Protein 4FXI (pdb70)

Sequence (279 aa):
AYFLDFDERALKEWRKLGSTVREQLKKKLVEVLESPRIEANKLRGMPDYKIKLRSSGYRLVYQVIDEKVVVFVISVGKAERSEVYSEAVKRILAYFLDFDERALKEWRKLGSTVREQLKKKLVEVLESPRIEANKLRGMPDYKIKLRSSGYRLVYQVIDEKVVVFVISVGKAERSEVYSEAVKRILAYFLDFDERALKEWRKLGSTVREQLKKKLVEVLESPRIEANKLRGMPDYKIKLRSSGYRLVYQVIDEKVVVFVISVGKAERSEVYSEAVKRIL

GO terms:
  GO:0000976 transcription cis-regulatory region binding (F, IPI)
  GO:0032993 protein-DNA complex (C, IPI)
  GO:0001217 DNA-binding transcription repressor activity (F, IPI)
  GO:0000976 transcription cis-regulatory region binding (F, IMP)
  GO:0032993 protein-DNA complex (C, IMP)
  GO:0001217 DNA-binding transcription repressor activity (F, IMP)
  GO:0005515 protein binding (F, IPI)
  GO:0034198 cellular response to amino acid starvation (P, IEP)
  GO:0043022 ribosome binding (F, IDA)
  GO:0004521 RNA endonuclease activity (F, IDA)
  GO:0017148 negative regulation of translation (P, IDA)
  GO:0006402 mRNA catabolic process (P, IDA)
  GO:0046677 response to antibiotic (P, IMP)
  GO:0097351 toxin sequestering activity (F, EXP)
  GO:0044010 single-species biofilm formation (P, IDA)

Secondary structure (DSSP, 8-state):
--EEEE-HHHHHHHHHS-HHHHHHHHHHHHHHHHS---GGGPPSSS---EEE-TTS-EEEEEEEEGGGTEEEEEEEEE-GGGHHHHHHHHHH-/--EEEE-HHHHHHHHHS-HHHHHHHHHHHHHHHHS---GGGPPSSS---EEEETTTTEEEEEEEEGGGTEEEEEEEEEPPPPHHHHHHHHHH-/-PEEEE-HHHHHHHHHS-HHHHHHHHHHHHHHTTS---GGGPPSSS---EEEETTTTEEEEEEEETTTTEEEEEEEEE----HHHHHHHHHH-

InterPro domains:
  IPR007712 Toxin-antitoxin system, RelE/ParE toxin family [PF05016] (6-83)
  IPR007712 Toxin-antitoxin system, RelE/ParE toxin family [TIGR02385] (5-86)
  IPR035093 Toxin-antitoxin system, RelE/ParE toxin domain superfamily [G3DSA:3.30.2310.20] (1-95)
  IPR035093 Toxin-antitoxin system, RelE/ParE toxin domain superfamily [SSF143011] (1-82)

Structure (mmCIF, N/CA/C/O backbone):
data_4FXI
#
_entry.id   4FXI
#
_cell.length_a   42.570
_cell.length_b   61.140
_cell.length_c   70.350
_cell.angle_alpha   90.000
_cell.angle_beta   102.930
_cell.angle_gamma   90.000
#
_symmetry.space_group_name_H-M   'P 1 21 1'
#
loop_
_entity.id
_entity.type
_entity.pdbx_description
1 polymer 'mRNA interferase RelE'
2 non-polymer 'SULFATE ION'
3 water water
#
loop_
_atom_site.group_PDB
_atom_site.id
_atom_site.type_symbol
_atom_site.label_atom_id
_atom_site.label_alt_id
_atom_site.label_comp_id
_atom_site.label_asym_id
_atom_site.label_entity_id
_atom_site.label_seq_id
_atom_site.pdbx_PDB_ins_code
_atom_site.Cartn_x
_atom_site.Cartn_y
_atom_site.Cartn_z
_atom_site.occupancy
_atom_site.B_iso_or_equiv
_atom_site.auth_seq_id
_atom_site.auth_comp_id
_atom_site.auth_asym_id
_atom_site.auth_atom_id
_atom_site.pdbx_PDB_model_num
ATOM 1 N N . ALA A 1 2 ? 10.324 27.653 16.728 1.00 55.71 2 ALA A N 1
ATOM 2 C CA . ALA A 1 2 ? 10.717 26.267 16.967 1.00 53.35 2 ALA A CA 1
ATOM 3 C C . ALA A 1 2 ? 9.714 25.289 16.358 1.00 48.12 2 ALA A C 1
ATOM 4 O O . ALA A 1 2 ? 8.564 25.648 16.085 1.00 50.44 2 ALA A O 1
ATOM 6 N N . TYR A 1 3 ? 10.163 24.053 16.156 1.00 37.12 3 TYR A N 1
ATOM 7 C CA . TYR A 1 3 ? 9.337 23.001 15.569 1.00 36.33 3 TYR A CA 1
ATOM 8 C C . TYR A 1 3 ? 8.866 22.021 16.641 1.00 36.67 3 TYR A C 1
ATOM 9 O O . TYR A 1 3 ? 9.509 21.873 17.680 1.00 31.19 3 TYR A O 1
ATOM 18 N N . PHE A 1 4 ? 7.738 21.366 16.381 1.00 35.01 4 PHE A N 1
ATOM 19 C CA . PHE A 1 4 ? 7.271 20.264 17.219 1.00 27.34 4 PHE A CA 1
ATOM 20 C C . PHE A 1 4 ? 8.002 18.988 16.829 1.00 32.66 4 PHE A C 1
ATOM 21 O O . PHE A 1 4 ? 8.700 18.953 15.812 1.00 31.00 4 PHE A O 1
ATOM 29 N N . LEU A 1 5 ? 7.822 17.932 17.620 1.00 29.70 5 LEU A N 1
ATOM 30 C CA . LEU A 1 5 ? 8.534 16.674 17.385 1.00 27.27 5 LEU A CA 1
ATOM 31 C C . LEU A 1 5 ? 7.570 15.506 17.206 1.00 37.14 5 LEU A C 1
ATOM 32 O O . LEU A 1 5 ? 6.545 15.434 17.883 1.00 34.98 5 LEU A O 1
ATOM 37 N N . ASP A 1 6 ? 7.904 14.594 16.295 1.00 27.67 6 ASP A N 1
ATOM 38 C CA . ASP A 1 6 ? 7.125 13.377 16.115 1.00 33.31 6 ASP A CA 1
ATOM 39 C C . ASP A 1 6 ? 8.103 12.276 15.719 1.00 40.43 6 ASP A C 1
ATOM 40 O O . ASP A 1 6 ? 9.153 12.563 15.143 1.00 31.63 6 ASP A O 1
ATOM 45 N N . PHE A 1 7 ? 7.768 11.030 16.041 1.00 32.58 7 PHE A N 1
ATOM 46 C CA . PHE A 1 7 ? 8.595 9.875 15.692 1.00 31.07 7 PHE A CA 1
ATOM 47 C C . PHE A 1 7 ? 7.793 8.919 14.834 1.00 35.55 7 PHE A C 1
ATOM 48 O O . PHE A 1 7 ? 6.599 8.702 15.087 1.00 37.37 7 PHE A O 1
ATOM 56 N N . ASP A 1 8 ? 8.452 8.318 13.847 1.00 35.51 8 ASP A N 1
ATOM 57 C CA . ASP A 1 8 ? 7.928 7.109 13.230 1.00 35.09 8 ASP A CA 1
ATOM 58 C C . ASP A 1 8 ? 7.859 6.059 14.322 1.00 35.82 8 ASP A C 1
ATOM 59 O O . ASP A 1 8 ? 8.764 5.982 15.157 1.00 37.93 8 ASP A O 1
ATOM 64 N N . GLU A 1 9 ? 6.791 5.260 14.324 1.00 38.59 9 GLU A N 1
ATOM 65 C CA . GLU A 1 9 ? 6.607 4.200 15.322 1.00 46.67 9 GLU A CA 1
ATOM 66 C C . GLU A 1 9 ? 7.859 3.349 15.482 1.00 46.68 9 GLU A C 1
ATOM 67 O O . GLU A 1 9 ? 8.289 3.070 16.595 1.00 40.60 9 GLU A O 1
ATOM 73 N N . ARG A 1 10 ? 8.455 2.957 14.359 1.00 42.42 10 ARG A N 1
ATOM 74 C CA . ARG A 1 10 ? 9.649 2.121 14.396 1.00 45.82 10 ARG A CA 1
ATOM 75 C C . ARG A 1 10 ? 10.851 2.888 14.926 1.00 41.44 10 ARG A C 1
ATOM 76 O O . ARG A 1 10 ? 11.696 2.328 15.626 1.00 44.11 10 ARG A O 1
ATOM 84 N N . ALA A 1 11 ? 10.920 4.177 14.612 1.00 36.48 11 ALA A N 1
ATOM 85 C CA . ALA A 1 11 ? 12.019 5.002 15.107 1.00 36.51 11 ALA A CA 1
ATOM 86 C C . ALA A 1 11 ? 11.922 5.231 16.611 1.00 38.24 11 ALA A C 1
ATOM 87 O O . ALA A 1 11 ? 12.944 5.324 17.293 1.00 33.72 11 ALA A O 1
ATOM 89 N N . LEU A 1 12 ? 10.703 5.309 17.143 1.00 33.45 12 LEU A N 1
ATOM 90 C CA . LEU A 1 12 ? 10.568 5.521 18.584 1.00 33.11 12 LEU A CA 1
ATOM 91 C C . LEU A 1 12 ? 11.007 4.276 19.352 1.00 39.95 12 LEU A C 1
ATOM 92 O O . LEU A 1 12 ? 11.600 4.366 20.427 1.00 37.36 12 LEU A O 1
ATOM 97 N N . LYS A 1 13 ? 10.721 3.106 18.798 1.00 42.08 13 LYS A N 1
ATOM 98 C CA . LYS A 1 13 ? 11.192 1.869 19.414 1.00 36.54 13 LYS A CA 1
ATOM 99 C C . LYS A 1 13 ? 12.719 1.800 19.424 1.00 41.23 13 LYS A C 1
ATOM 100 O O . LYS A 1 13 ? 13.322 1.433 20.430 1.00 40.94 13 LYS A O 1
ATOM 106 N N . GLU A 1 14 ? 13.337 2.157 18.299 1.00 41.89 14 GLU A N 1
ATOM 107 C CA . GLU A 1 14 ? 14.793 2.255 18.219 1.00 42.30 14 GLU A CA 1
ATOM 108 C C . GLU A 1 14 ? 15.340 3.191 19.293 1.00 46.13 14 GLU A C 1
ATOM 109 O O . GLU A 1 14 ? 16.322 2.880 19.973 1.00 39.07 14 GLU A O 1
ATOM 115 N N . TRP A 1 15 ? 14.688 4.340 19.439 1.00 40.97 15 TRP A N 1
ATOM 116 C CA . TRP A 1 15 ? 15.070 5.327 20.439 1.00 31.93 15 TRP A CA 1
ATOM 117 C C . TRP A 1 15 ? 15.088 4.742 21.854 1.00 38.27 15 TRP A C 1
ATOM 118 O O . TRP A 1 15 ? 16.040 4.950 22.606 1.00 38.23 15 TRP A O 1
ATOM 129 N N . ARG A 1 16 ? 14.047 4.003 22.218 1.00 39.85 16 ARG A N 1
ATOM 130 C CA . ARG A 1 16 ? 13.968 3.480 23.580 1.00 40.33 16 ARG A CA 1
ATOM 131 C C . ARG A 1 16 ? 14.920 2.296 23.811 1.00 45.66 16 ARG A C 1
ATOM 132 O O . ARG A 1 16 ? 15.327 2.034 24.945 1.00 43.08 16 ARG A O 1
ATOM 140 N N . LYS A 1 17 ? 15.289 1.592 22.742 1.00 47.38 17 LYS A N 1
ATOM 141 C CA . LYS A 1 17 ? 16.238 0.479 22.855 1.00 53.91 17 LYS A CA 1
ATOM 142 C C . LYS A 1 17 ? 17.690 0.952 22.966 1.00 53.57 17 LYS A C 1
ATOM 143 O O . LYS A 1 17 ? 18.557 0.223 23.440 1.00 52.62 17 LYS A O 1
ATOM 149 N N . LEU A 1 18 ? 17.940 2.175 22.518 1.00 43.49 18 LEU A N 1
ATOM 150 C CA . LEU A 1 18 ? 19.261 2.786 22.583 1.00 43.16 18 LEU A CA 1
ATOM 151 C C . LEU A 1 18 ? 19.893 2.675 23.981 1.00 47.39 18 LEU A C 1
ATOM 152 O O . LEU A 1 18 ? 19.195 2.705 24.990 1.00 42.78 18 LEU A O 1
ATOM 157 N N . GLY A 1 19 ? 21.214 2.548 24.036 1.00 43.56 19 GLY A N 1
ATOM 158 C CA . GLY A 1 19 ? 21.918 2.639 25.305 1.00 43.84 19 GLY A CA 1
ATOM 159 C C . GLY A 1 19 ? 21.752 4.020 25.916 1.00 46.03 19 GLY A C 1
ATOM 160 O O . GLY A 1 19 ? 21.481 4.997 25.209 1.00 43.05 19 GLY A O 1
ATOM 161 N N . SER A 1 20 ? 21.912 4.104 27.232 1.00 49.08 20 SER A N 1
ATOM 162 C CA . SER A 1 20 ? 21.655 5.341 27.967 1.00 49.85 20 SER A CA 1
ATOM 163 C C . SER A 1 20 ? 22.573 6.493 27.542 1.00 46.85 20 SER A C 1
ATOM 164 O O . SER A 1 20 ? 22.106 7.604 27.266 1.00 45.51 20 SER A O 1
ATOM 167 N N . THR A 1 21 ? 23.874 6.236 27.480 1.00 43.39 21 THR A N 1
ATOM 168 C CA . THR A 1 21 ? 24.814 7.304 27.169 1.00 49.49 21 THR A CA 1
ATOM 169 C C . THR A 1 21 ? 24.634 7.822 25.744 1.00 48.61 21 THR A C 1
ATOM 170 O O . THR A 1 21 ? 24.737 9.020 25.509 1.00 47.01 21 THR A O 1
ATOM 174 N N . VAL A 1 22 ? 24.354 6.923 24.803 1.00 47.26 22 VAL A N 1
ATOM 175 C CA . VAL A 1 22 ? 24.153 7.311 23.409 1.00 34.51 22 VAL A CA 1
ATOM 176 C C . VAL A 1 22 ? 22.843 8.082 23.205 1.00 38.49 22 VAL A C 1
ATOM 177 O O . VAL A 1 22 ? 22.797 9.067 22.463 1.00 41.23 22 VAL A O 1
ATOM 181 N N . ARG A 1 23 ? 21.781 7.645 23.867 1.00 37.98 23 ARG A N 1
ATOM 182 C CA . ARG A 1 23 ? 20.509 8.357 23.767 1.00 39.15 23 ARG A CA 1
ATOM 183 C C . ARG A 1 23 ? 20.626 9.789 24.290 1.00 36.26 23 ARG A C 1
ATOM 184 O O . ARG A 1 23 ? 20.109 10.717 23.673 1.00 38.32 23 ARG A O 1
ATOM 192 N N . GLU A 1 24 ? 21.306 9.965 25.421 1.00 37.42 24 GLU A N 1
ATOM 193 C CA . GLU A 1 24 ? 21.455 11.296 26.009 1.00 37.65 24 GLU A CA 1
ATOM 194 C C . GLU A 1 24 ? 22.249 12.222 25.096 1.00 38.84 24 GLU A C 1
ATOM 195 O O . GLU A 1 24 ? 21.986 13.427 25.045 1.00 38.59 24 GLU A O 1
ATOM 201 N N . GLN A 1 25 ? 23.233 11.659 24.399 1.00 38.27 25 GLN A N 1
ATOM 202 C CA . GLN A 1 25 ? 24.053 12.421 23.458 1.00 43.19 25 GLN A CA 1
ATOM 203 C C . GLN A 1 25 ? 23.206 12.906 22.295 1.00 36.51 25 GLN A C 1
ATOM 204 O O . GLN A 1 25 ? 23.267 14.075 21.910 1.00 32.49 25 GLN A O 1
ATOM 210 N N . LEU A 1 26 ? 22.421 11.991 21.732 1.00 35.04 26 LEU A N 1
ATOM 211 C CA . LEU A 1 26 ? 21.518 12.317 20.634 1.00 33.79 26 LEU A CA 1
ATOM 212 C C . LEU A 1 26 ? 20.402 13.237 21.104 1.00 33.95 26 LEU A C 1
ATOM 213 O O . LEU A 1 26 ? 19.934 14.096 20.357 1.00 29.87 26 LEU A O 1
ATOM 218 N N . LYS A 1 27 ? 19.977 13.068 22.353 1.00 30.46 27 LYS A N 1
ATOM 219 C CA . LYS A 1 27 ? 18.868 13.866 22.852 1.00 29.39 27 LYS A CA 1
ATOM 220 C C . LYS A 1 27 ? 19.226 15.345 22.917 1.00 27.23 27 LYS A C 1
ATOM 221 O O . LYS A 1 27 ? 18.437 16.194 22.499 1.00 32.49 27 LYS A O 1
ATOM 227 N N . LYS A 1 28 ? 20.424 15.647 23.417 1.00 28.51 28 LYS A N 1
ATOM 228 C CA . LYS A 1 28 ? 20.895 17.030 23.490 1.00 30.30 28 LYS A CA 1
ATOM 229 C C . LYS A 1 28 ? 20.881 17.696 22.122 1.00 28.55 28 LYS A C 1
ATOM 230 O O . LYS A 1 28 ? 20.455 18.847 21.980 1.00 29.35 28 LYS A O 1
ATOM 236 N N . LYS A 1 29 ? 21.344 16.956 21.120 1.00 30.47 29 LYS A N 1
ATOM 237 C CA . LYS A 1 29 ? 21.403 17.446 19.745 1.00 28.90 29 LYS A CA 1
ATOM 238 C C . LYS A 1 29 ? 20.015 17.570 19.103 1.00 24.23 29 LYS A C 1
ATOM 239 O O . LYS A 1 29 ? 19.729 18.536 18.389 1.00 24.72 29 LYS A O 1
ATOM 245 N N . LEU A 1 30 ? 19.157 16.592 19.356 1.00 22.89 30 LEU A N 1
ATOM 246 C CA . LEU A 1 30 ? 17.770 16.649 18.905 1.00 21.81 30 LEU A CA 1
ATOM 247 C C . LEU A 1 30 ? 17.002 17.853 19.459 1.00 28.68 30 LEU A C 1
ATOM 248 O O . LEU A 1 30 ? 16.254 18.512 18.735 1.00 28.78 30 LEU A O 1
ATOM 253 N N . VAL A 1 31 ? 17.170 18.135 20.749 1.00 30.63 31 VAL A N 1
ATOM 254 C CA . VAL A 1 31 ? 16.534 19.304 21.353 1.00 25.63 31 VAL A CA 1
ATOM 255 C C . VAL A 1 31 ? 17.034 20.600 20.696 1.00 26.17 31 VAL A C 1
ATOM 256 O O . VAL A 1 31 ? 16.246 21.513 20.445 1.00 28.40 31 VAL A O 1
ATOM 260 N N . GLU A 1 32 ? 18.330 20.656 20.398 1.00 26.00 32 GLU A N 1
ATOM 261 C CA . GLU A 1 32 ? 18.896 21.792 19.655 1.00 28.85 32 GLU A CA 1
ATOM 262 C C . GLU A 1 32 ? 18.277 21.889 18.260 1.00 26.47 32 GLU A C 1
ATOM 263 O O . GLU A 1 32 ? 17.969 22.983 17.769 1.00 29.81 32 GLU A O 1
ATOM 269 N N . VAL A 1 33 ? 18.135 20.737 17.613 1.00 24.05 33 VAL A N 1
ATOM 270 C CA . VAL A 1 33 ? 17.506 20.666 16.295 1.00 24.70 33 VAL A CA 1
ATOM 271 C C . VAL A 1 33 ? 16.104 21.269 16.297 1.00 24.49 33 VAL A C 1
ATOM 272 O O . VAL A 1 33 ? 15.753 22.016 15.408 1.00 26.13 33 VAL A O 1
ATOM 276 N N . LEU A 1 34 ? 15.312 20.996 17.333 1.00 27.87 34 LEU A N 1
ATOM 277 C CA . LEU A 1 34 ? 13.952 21.511 17.360 1.00 22.59 34 LEU A CA 1
ATOM 278 C C . LEU A 1 34 ? 13.887 23.032 17.298 1.00 33.11 34 LEU A C 1
ATOM 279 O O . LEU A 1 34 ? 12.910 23.598 16.803 1.00 32.12 34 LEU A O 1
ATOM 284 N N . GLU A 1 35 ? 14.923 23.700 17.792 1.00 24.17 35 GLU A N 1
ATOM 285 C CA . GLU A 1 35 ? 14.930 25.163 17.765 1.00 31.65 35 GLU A CA 1
ATOM 286 C C . GLU A 1 35 ? 15.066 25.711 16.346 1.00 32.53 35 GLU A C 1
ATOM 287 O O . GLU A 1 35 ? 14.550 26.783 16.042 1.00 30.27 35 GLU A O 1
ATOM 293 N N . SER A 1 36 ? 15.755 24.964 15.482 1.00 31.88 36 SER A N 1
ATOM 294 C CA . SER A 1 36 ? 15.989 25.376 14.096 1.00 22.56 36 SER A CA 1
ATOM 295 C C . SER A 1 36 ? 16.556 24.179 13.322 1.00 23.80 36 SER A C 1
ATOM 296 O O . SER A 1 36 ? 17.773 23.975 13.273 1.00 26.45 36 SER A O 1
ATOM 299 N N . PRO A 1 37 ? 15.669 23.378 12.718 1.00 22.46 37 PRO A N 1
ATOM 300 C CA . PRO A 1 37 ? 16.054 22.032 12.274 1.00 22.73 37 PRO A CA 1
ATOM 301 C C . PRO A 1 37 ? 16.734 21.945 10.913 1.00 23.41 37 PRO A C 1
ATOM 302 O O . PRO A 1 37 ? 17.331 20.924 10.622 1.00 21.76 37 PRO A O 1
ATOM 306 N N . ARG A 1 38 ? 16.652 22.987 10.099 1.00 22.89 38 ARG A N 1
ATOM 307 C CA . ARG A 1 38 ? 17.338 22.958 8.820 1.00 23.66 38 ARG A CA 1
ATOM 308 C C . ARG A 1 38 ? 18.753 23.440 9.045 1.00 32.92 38 ARG A C 1
ATOM 309 O O . ARG A 1 38 ? 19.005 24.634 9.202 1.00 37.59 38 ARG A O 1
ATOM 317 N N . ILE A 1 39 ? 19.661 22.482 9.140 1.00 26.94 39 ILE A N 1
ATOM 318 C CA . ILE A 1 39 ? 21.063 22.765 9.370 1.00 19.72 39 ILE A CA 1
ATOM 319 C C . ILE A 1 39 ? 21.708 22.240 8.100 1.00 25.13 39 ILE A C 1
ATOM 320 O O . ILE A 1 39 ? 21.826 21.031 7.919 1.00 29.19 39 ILE A O 1
ATOM 325 N N . GLU A 1 40 ? 22.093 23.158 7.219 1.00 23.88 40 GLU A N 1
ATOM 326 C CA . GLU A 1 40 ? 22.493 22.793 5.856 1.00 23.65 40 GLU A CA 1
ATOM 327 C C . GLU A 1 40 ? 23.657 21.814 5.818 1.00 29.31 40 GLU A C 1
ATOM 328 O O . GLU A 1 40 ? 23.700 20.919 4.954 1.00 30.58 40 GLU A O 1
ATOM 334 N N . ALA A 1 41 ? 24.571 21.944 6.777 1.00 25.88 41 ALA A N 1
ATOM 335 C CA . ALA A 1 41 ? 25.736 21.058 6.850 1.00 28.08 41 ALA A CA 1
ATOM 336 C C . ALA A 1 41 ? 25.340 19.597 7.046 1.00 32.41 41 ALA A C 1
ATOM 337 O O . ALA A 1 41 ? 26.088 18.678 6.682 1.00 32.16 41 ALA A O 1
ATOM 339 N N . ASN A 1 42 ? 24.155 19.390 7.603 1.00 27.22 42 ASN A N 1
ATOM 340 C CA . ASN A 1 42 ? 23.701 18.058 7.978 1.00 29.62 42 ASN A CA 1
ATOM 341 C C . ASN A 1 42 ? 22.642 17.512 7.040 1.00 27.45 42 ASN A C 1
ATOM 342 O O . ASN A 1 42 ? 22.039 16.459 7.300 1.00 28.11 42 ASN A O 1
ATOM 347 N N . LYS A 1 43 ? 22.397 18.238 5.956 1.00 30.63 43 LYS A N 1
ATOM 348 C CA . LYS A 1 43 ? 21.397 17.828 4.985 1.00 32.19 43 LYS A CA 1
ATOM 349 C C . LYS A 1 43 ? 21.824 16.560 4.264 1.00 36.97 43 LYS A C 1
ATOM 350 O O . LYS A 1 43 ? 22.962 16.451 3.806 1.00 34.81 43 LYS A O 1
ATOM 356 N N . LEU A 1 44 ? 20.916 15.595 4.162 1.00 29.66 44 LEU A N 1
ATOM 357 C CA . LEU A 1 44 ? 21.223 14.351 3.440 1.00 29.13 44 LEU A CA 1
ATOM 358 C C . LEU A 1 44 ? 20.939 14.435 1.941 1.00 30.97 44 LEU A C 1
ATOM 359 O O . LEU A 1 44 ? 19.964 15.055 1.506 1.00 34.18 44 LEU A O 1
ATOM 364 N N . ARG A 1 45 ? 21.793 13.796 1.143 1.00 29.80 45 ARG A N 1
ATOM 365 C CA . ARG A 1 45 ? 21.562 13.714 -0.279 0.84 23.52 45 ARG A CA 1
ATOM 366 C C . ARG A 1 45 ? 20.397 12.768 -0.528 1.00 41.61 45 ARG A C 1
ATOM 367 O O . ARG A 1 45 ? 20.087 11.905 0.305 1.00 35.98 45 ARG A O 1
ATOM 375 N N . GLY A 1 46 ? 19.746 12.940 -1.669 1.00 38.36 46 GLY A N 1
ATOM 376 C CA . GLY A 1 46 ? 18.565 12.161 -1.977 1.00 41.41 46 GLY A CA 1
ATOM 377 C C . GLY A 1 46 ? 17.316 13.004 -1.853 1.00 37.40 46 GLY A C 1
ATO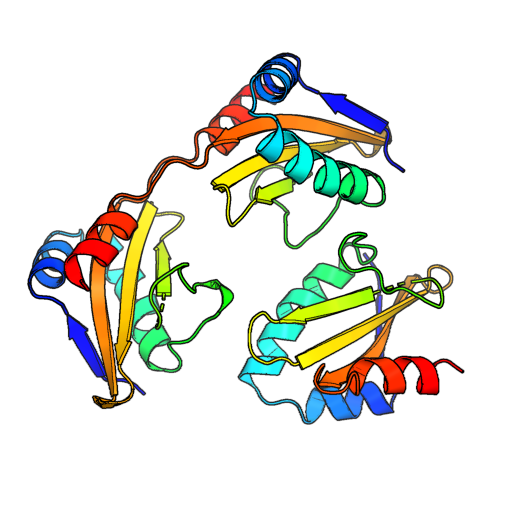M 378 O O . GLY A 1 46 ? 17.294 14.170 -2.251 1.00 43.78 46 GLY A O 1
ATOM 379 N N . MET A 1 47 ? 16.275 12.423 -1.270 1.00 33.07 47 MET A N 1
ATOM 380 C CA . MET A 1 47 ? 15.000 13.105 -1.167 1.00 30.83 47 MET A CA 1
ATOM 381 C C . MET A 1 47 ? 15.095 14.315 -0.246 1.00 35.53 47 MET A C 1
ATOM 382 O O . MET A 1 47 ? 15.929 14.339 0.659 1.00 36.23 47 MET A O 1
ATOM 387 N N . PRO A 1 48 ? 14.263 15.334 -0.506 1.00 37.20 48 PRO A N 1
ATOM 388 C CA . PRO A 1 48 ? 14.418 16.623 0.173 1.00 35.57 48 PRO A CA 1
ATOM 389 C C . PRO A 1 48 ? 13.993 16.585 1.624 1.00 35.63 48 PRO A C 1
ATOM 390 O O . PRO A 1 48 ? 13.309 15.652 2.071 1.00 36.12 48 PRO A O 1
ATOM 394 N N . ASP A 1 49 ? 14.417 17.616 2.344 1.00 28.97 49 ASP A N 1
ATOM 395 C CA . ASP A 1 49 ? 13.958 17.857 3.710 1.00 30.23 49 ASP A CA 1
ATOM 396 C C . ASP A 1 49 ? 14.461 16.857 4.743 1.00 33.36 49 ASP A C 1
ATOM 397 O O . ASP A 1 49 ? 13.940 16.831 5.860 1.00 29.54 49 ASP A O 1
ATOM 412 N N . TYR A 1 51 ? 17.681 15.276 7.049 1.00 25.39 51 TYR A N 1
ATOM 413 C CA . TYR A 1 51 ? 18.895 15.688 7.748 1.00 26.93 51 TYR A CA 1
ATOM 414 C C . TYR A 1 51 ? 19.323 14.587 8.703 1.00 31.96 51 TYR A C 1
ATOM 415 O O . TYR A 1 51 ? 18.509 13.756 9.114 1.00 31.43 51 TYR A O 1
ATOM 424 N N . LYS A 1 52 ? 20.597 14.594 9.070 1.00 30.08 52 LYS A N 1
ATOM 425 C CA . LYS A 1 52 ? 21.110 13.625 10.023 1.00 33.05 52 LYS A CA 1
ATOM 426 C C . LYS A 1 52 ? 21.600 14.323 11.280 1.00 33.73 52 LYS A C 1
ATOM 427 O O . LYS A 1 52 ? 21.928 15.514 11.260 1.00 27.29 52 LYS A O 1
ATOM 433 N N . ILE A 1 53 ? 21.618 13.576 12.380 1.00 28.73 53 ILE A N 1
ATOM 434 C CA . ILE A 1 53 ? 22.376 13.955 13.554 1.00 27.52 53 ILE A CA 1
ATOM 435 C C . ILE A 1 53 ? 23.470 12.920 13.709 1.00 31.15 53 ILE A C 1
ATOM 436 O O . ILE A 1 53 ? 23.191 11.712 13.687 1.00 31.37 53 ILE A O 1
ATOM 441 N N . LYS A 1 54 ? 24.707 13.393 13.836 1.00 33.58 54 LYS A N 1
ATOM 442 C CA . LYS A 1 54 ? 25.867 12.515 13.892 1.00 38.35 54 LYS A CA 1
ATOM 443 C C . LYS A 1 54 ? 26.534 12.576 15.263 1.00 43.50 54 LYS A C 1
ATOM 444 O O . LYS A 1 54 ? 26.553 13.620 15.909 1.00 43.51 54 LYS A O 1
ATOM 450 N N . LEU A 1 55 ? 27.063 11.441 15.710 1.00 46.21 55 LEU A N 1
ATOM 451 C CA . LEU A 1 55 ? 27.937 11.400 16.876 1.00 48.40 55 LEU A CA 1
ATOM 452 C C . LEU A 1 55 ? 29.358 11.061 16.428 1.00 54.63 55 LEU A C 1
ATOM 453 O O . LEU A 1 55 ? 29.556 10.273 15.497 1.00 49.55 55 LEU A O 1
ATOM 458 N N . ARG A 1 56 ? 30.342 11.658 17.087 1.00 64.33 56 ARG A N 1
ATOM 459 C CA . ARG A 1 56 ? 31.737 11.503 16.686 1.00 79.74 56 ARG A CA 1
ATOM 460 C C . ARG A 1 56 ? 32.273 10.073 16.821 1.00 84.81 56 ARG A C 1
ATOM 461 O O . ARG A 1 56 ? 33.119 9.649 16.030 1.00 86.15 56 ARG A O 1
ATOM 469 N N . SER A 1 57 ? 31.785 9.318 17.801 1.00 85.83 57 SER A N 1
ATOM 470 C CA . SER A 1 57 ? 32.314 7.970 17.994 1.00 91.94 57 SER A CA 1
ATOM 471 C C . SER A 1 57 ? 31.347 6.961 18.615 1.00 79.43 57 SER A C 1
ATOM 472 O O . SER A 1 57 ? 31.638 6.404 19.677 1.00 72.56 57 SER A O 1
ATOM 475 N N . SER A 1 58 ? 30.218 6.706 17.961 1.00 69.13 58 SER A N 1
ATOM 476 C CA . SER A 1 58 ? 29.335 5.629 18.423 1.00 72.77 58 SER A CA 1
ATOM 477 C C . SER A 1 58 ? 29.226 4.367 17.530 1.00 74.56 58 SER A C 1
ATOM 478 O O . SER A 1 58 ? 29.384 3.260 18.050 1.00 80.65 58 SER A O 1
ATOM 481 N N . GLY A 1 59 ? 28.957 4.483 16.225 1.00 64.55 59 GLY A N 1
ATOM 482 C CA . GLY A 1 59 ? 28.624 5.707 15.525 1.00 58.81 59 GLY A CA 1
ATOM 483 C C . GLY A 1 59 ? 27.152 5.666 15.152 1.00 61.26 59 GLY A C 1
ATOM 484 O O . GLY A 1 59 ? 26.768 5.414 14.006 1.00 61.48 59 GLY A O 1
ATOM 485 N N . TYR A 1 60 ? 26.318 5.899 16.153 1.00 46.44 60 TYR A N 1
ATOM 486 C CA . TYR A 1 60 ? 24.880 5.974 15.969 1.00 45.31 60 TYR A CA 1
ATOM 487 C C . TYR A 1 60 ? 24.486 7.260 15.254 1.00 46.14 60 TYR A C 1
ATOM 488 O O . TYR A 1 60 ? 25.203 8.257 15.315 1.00 42.41 60 TYR A O 1
ATOM 497 N N . ARG A 1 61 ? 23.346 7.219 14.567 1.00 43.20 61 ARG A N 1
ATOM 498 C CA . ARG A 1 61 ? 22.865 8.349 13.782 1.00 40.72 61 ARG A CA 1
ATOM 499 C C . ARG A 1 61 ? 21.369 8.481 13.949 1.00 37.43 61 ARG A C 1
ATOM 500 O O . ARG A 1 61 ? 20.668 7.489 14.141 1.00 36.61 61 ARG A O 1
ATOM 508 N N . LEU A 1 62 ? 20.871 9.707 13.861 1.00 36.57 62 LEU A N 1
ATOM 509 C CA . LEU A 1 62 ? 19.435 9.926 13.817 1.00 32.43 62 LEU A CA 1
ATOM 510 C C . LEU A 1 62 ? 19.112 10.621 12.500 1.00 29.72 62 LEU A C 1
ATOM 511 O O . LEU A 1 62 ? 19.772 11.591 12.122 1.00 32.60 62 LEU A O 1
ATOM 516 N N . VAL A 1 63 ? 18.103 10.118 11.796 1.00 27.57 63 VAL A N 1
ATOM 517 C CA . VAL A 1 63 ? 17.668 10.755 10.573 1.00 29.74 63 VAL A CA 1
ATOM 518 C C . VAL A 1 63 ? 16.273 11.344 10.756 1.00 29.91 63 VAL A C 1
ATOM 519 O O . VAL A 1 63 ? 15.375 10.688 11.268 1.00 29.86 63 VAL A O 1
ATOM 523 N N . TYR A 1 64 ? 16.087 12.592 10.343 1.00 29.88 64 TYR A N 1
ATOM 524 C CA . TYR A 1 64 ? 14.783 13.215 10.485 1.00 25.04 64 TYR A CA 1
ATOM 525 C C . TYR A 1 64 ? 14.360 13.953 9.234 1.00 27.09 64 TYR A C 1
ATOM 526 O O . TYR A 1 64 ? 15.199 14.400 8.458 1.00 28.14 64 TYR A O 1
ATOM 535 N N . GLN A 1 65 ? 13.048 14.082 9.067 1.00 26.58 65 GLN A N 1
ATOM 536 C CA . GLN A 1 65 ? 12.459 14.817 7.957 1.00 30.71 65 GLN A CA 1
ATOM 537 C C . GLN A 1 65 ? 11.844 16.102 8.496 1.00 31.21 65 GLN A C 1
ATOM 538 O O . GLN A 1 65 ? 11.131 16.072 9.494 1.00 29.80 65 GLN A O 1
ATOM 544 N N . VAL A 1 66 ? 12.108 17.236 7.853 1.00 26.64 66 VAL A N 1
ATOM 545 C CA . VAL A 1 66 ? 11.433 18.467 8.271 1.00 28.16 66 VAL A CA 1
ATOM 546 C C . VAL A 1 66 ? 10.141 18.671 7.485 1.00 29.49 66 VAL A C 1
ATOM 547 O O . VAL A 1 66 ? 10.150 18.669 6.258 1.00 34.61 66 VAL A O 1
ATOM 551 N N . ILE A 1 67 ? 9.028 18.844 8.189 1.00 27.78 67 ILE A N 1
ATOM 552 C CA . ILE A 1 67 ? 7.730 18.958 7.531 1.00 29.08 67 ILE A CA 1
ATOM 553 C C . ILE A 1 67 ? 7.099 20.302 7.863 1.00 27.80 67 ILE A C 1
ATOM 554 O O . ILE A 1 67 ? 6.395 20.442 8.873 1.00 32.26 67 ILE A O 1
ATOM 559 N N . ASP A 1 68 ? 7.364 21.292 7.018 1.00 33.87 68 ASP A N 1
ATOM 560 C CA . ASP A 1 68 ? 6.951 22.671 7.301 1.00 28.28 68 ASP A CA 1
ATOM 561 C C . ASP A 1 68 ? 5.442 22.827 7.461 1.00 32.91 68 ASP A C 1
ATOM 562 O O . ASP A 1 68 ? 4.988 23.627 8.272 1.00 36.24 68 ASP A O 1
ATOM 567 N N . GLU A 1 69 ? 4.670 22.070 6.687 1.00 40.00 69 GLU A N 1
ATOM 568 C CA . GLU A 1 69 ? 3.215 22.218 6.698 1.00 42.27 69 GLU A CA 1
ATOM 569 C C . GLU A 1 69 ? 2.627 21.827 8.054 1.00 44.14 69 GLU A C 1
ATOM 570 O O . GLU A 1 69 ? 1.517 22.232 8.398 1.00 46.02 69 GLU A O 1
ATOM 576 N N . LYS A 1 70 ? 3.378 21.043 8.823 1.00 33.55 70 LYS A N 1
ATOM 577 C CA . LYS A 1 70 ? 2.923 20.624 10.149 1.00 34.92 70 LYS A CA 1
ATOM 578 C C . LYS A 1 70 ? 3.814 21.195 11.242 1.00 35.01 70 LYS A C 1
ATOM 579 O O . LYS A 1 70 ? 3.630 20.907 12.436 1.00 32.39 70 LYS A O 1
ATOM 585 N N . VAL A 1 71 ? 4.764 22.026 10.825 1.00 30.46 71 VAL A N 1
ATOM 586 C CA . VAL A 1 71 ? 5.777 22.593 11.708 1.00 33.25 71 VAL A CA 1
ATOM 587 C C . VAL A 1 71 ? 6.401 21.504 12.582 1.00 38.65 71 VAL A C 1
ATOM 588 O O . VAL A 1 71 ? 6.542 21.664 13.795 1.00 32.53 71 VAL A O 1
ATOM 592 N N . VAL A 1 72 ? 6.762 20.387 11.960 1.00 30.62 72 VAL A N 1
ATOM 593 C CA . VAL A 1 72 ? 7.238 19.248 12.725 0.82 20.60 72 VAL A CA 1
ATOM 594 C C . VAL A 1 72 ? 8.574 18.674 12.237 1.00 27.58 72 VAL A C 1
ATOM 595 O O . VAL A 1 72 ? 8.880 18.679 11.031 1.00 29.13 72 VAL A O 1
ATOM 599 N N . VAL A 1 73 ? 9.370 18.211 13.200 1.00 27.15 73 VAL A N 1
ATOM 600 C CA . VAL A 1 73 ? 10.569 17.423 12.938 1.00 28.31 73 VAL A CA 1
ATOM 601 C C . VAL A 1 73 ? 10.159 15.975 13.125 1.00 26.71 73 VAL A C 1
ATOM 602 O O . VAL A 1 73 ? 9.771 15.568 14.217 1.00 28.53 73 VAL A O 1
ATOM 606 N N . PHE A 1 74 ? 10.226 15.204 12.045 1.00 24.54 74 PHE A N 1
ATOM 607 C CA . PHE A 1 74 ? 9.746 13.827 12.040 1.00 25.36 74 PHE A CA 1
ATOM 608 C C . PHE A 1 74 ? 10.931 12.879 12.069 1.00 34.43 74 PHE A C 1
ATOM 609 O O . PHE A 1 74 ? 11.663 12.752 11.089 1.00 27.20 74 PHE A O 1
ATOM 617 N N . VAL A 1 75 ? 11.150 12.228 13.203 1.00 26.86 75 VAL A N 1
ATOM 618 C CA . VAL A 1 75 ? 12.274 11.305 13.316 1.00 28.28 75 VAL A CA 1
ATOM 619 C C . VAL A 1 75 ? 11.919 9.998 12.616 1.00 34.76 75 VAL A C 1
ATOM 620 O O . VAL A 1 75 ? 10.978 9.332 13.012 1.00 32.39 75 VAL A O 1
ATOM 624 N N . ILE A 1 76 ? 12.663 9.634 11.573 1.00 24.44 76 ILE A N 1
ATOM 625 C CA . ILE A 1 76 ? 12.320 8.428 10.803 1.00 22.40 76 ILE A CA 1
ATOM 626 C C . ILE A 1 76 ? 13.206 7.213 11.065 1.00 34.04 76 ILE A C 1
ATOM 627 O O . ILE A 1 76 ? 12.792 6.074 10.831 1.00 35.68 76 ILE A O 1
ATOM 632 N N . SER A 1 77 ? 14.423 7.442 11.540 1.00 32.62 77 SER A N 1
ATOM 633 C CA . SER A 1 77 ? 15.373 6.356 11.687 1.00 29.31 77 SER A CA 1
ATOM 634 C C . SER A 1 77 ? 16.449 6.685 12.719 1.00 37.83 77 SER A C 1
ATOM 635 O O . SER A 1 77 ? 17.047 7.766 12.687 1.00 35.99 77 SER A O 1
ATOM 638 N N . VAL A 1 78 ? 16.681 5.763 13.650 1.00 32.08 78 VAL A N 1
ATOM 639 C CA . VAL A 1 78 ? 17.841 5.875 14.533 1.00 31.52 78 VAL A CA 1
ATOM 640 C C . VAL A 1 78 ? 18.557 4.529 14.649 1.00 39.32 78 VAL A C 1
ATOM 641 O O . VAL A 1 78 ? 17.950 3.508 14.991 1.00 39.29 78 VAL A O 1
ATOM 645 N N . GLY A 1 79 ? 19.842 4.534 14.306 1.00 39.82 79 GLY A N 1
ATOM 646 C CA . GLY A 1 79 ? 20.626 3.314 14.233 1.00 43.64 79 GLY A CA 1
ATOM 647 C C . GLY A 1 79 ? 22.047 3.551 13.752 1.00 44.66 79 GLY A C 1
ATOM 648 O O . GLY A 1 79 ? 22.548 4.668 13.822 1.00 43.19 79 GLY A O 1
ATOM 649 N N . LYS A 1 80 ? 22.681 2.497 13.236 1.00 45.49 80 LYS A N 1
ATOM 650 C CA . LYS A 1 80 ? 24.112 2.503 12.901 1.00 50.24 80 LYS A CA 1
ATOM 651 C C . LYS A 1 80 ? 24.455 3.006 11.495 1.00 48.97 80 LYS A C 1
ATOM 652 O O . LYS A 1 80 ? 23.801 2.645 10.512 1.00 47.57 80 LYS A O 1
ATOM 658 N N . ALA A 1 81 ? 25.512 3.808 11.406 1.00 71.67 81 ALA A N 1
ATOM 659 C CA . ALA A 1 81 ? 26.022 4.272 10.120 1.00 63.61 81 ALA A CA 1
ATOM 660 C C . ALA 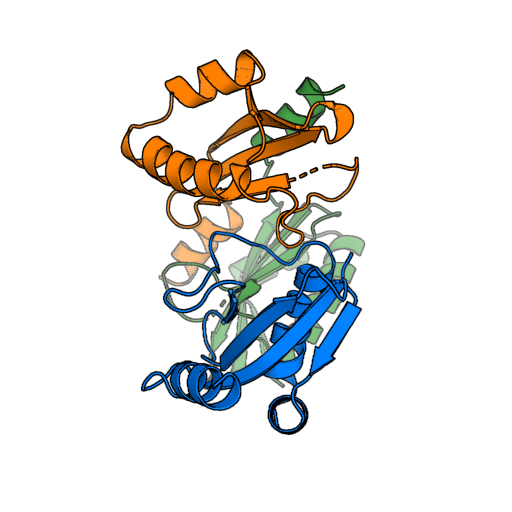A 1 81 ? 26.737 3.154 9.358 1.00 67.75 81 ALA A C 1
ATOM 661 O O . ALA A 1 81 ? 26.825 3.193 8.130 1.00 62.24 81 ALA A O 1
ATOM 663 N N . GLU A 1 82 ? 27.243 2.166 10.095 1.00 69.93 82 GLU A N 1
ATOM 664 C CA . GLU A 1 82 ? 27.969 1.038 9.509 1.00 85.04 82 GLU A CA 1
ATOM 665 C C . GLU A 1 82 ? 27.112 0.330 8.460 1.00 78.68 82 GLU A C 1
ATOM 666 O O . GLU A 1 82 ? 25.972 -0.040 8.738 1.00 69.33 82 GLU A O 1
ATOM 672 N N . ARG A 1 83 ? 27.663 0.170 7.256 1.00 82.02 83 ARG A N 1
ATOM 673 C CA . ARG A 1 83 ? 26.947 -0.412 6.112 1.00 84.49 83 ARG A CA 1
ATOM 674 C C . ARG A 1 83 ? 25.726 0.419 5.690 1.00 76.16 83 ARG A C 1
ATOM 675 O O . ARG A 1 83 ? 24.817 -0.094 5.039 1.00 69.25 83 ARG A O 1
ATOM 683 N N . SER A 1 84 ? 25.715 1.698 6.065 1.00 73.99 84 SER A N 1
ATOM 684 C CA . SER A 1 84 ? 24.603 2.604 5.756 1.00 72.95 84 SER A CA 1
ATOM 685 C C . SER A 1 84 ? 23.239 2.059 6.182 1.00 68.84 84 SER A C 1
ATOM 686 O O . SER A 1 84 ? 22.222 2.355 5.551 1.00 64.81 84 SER A O 1
ATOM 689 N N . GLU A 1 85 ? 23.224 1.259 7.246 1.00 67.97 85 GLU A N 1
ATOM 690 C CA . GLU A 1 85 ? 21.989 0.664 7.742 1.00 57.04 85 GLU A CA 1
ATOM 691 C C . GLU A 1 85 ? 20.958 1.740 8.058 1.00 53.67 85 GLU A C 1
ATOM 692 O O . GLU A 1 85 ? 19.812 1.662 7.619 1.00 59.78 85 GLU A O 1
ATOM 698 N N . VAL A 1 86 ? 21.373 2.742 8.828 1.00 39.79 86 VAL A N 1
ATOM 699 C CA . VAL A 1 86 ? 20.434 3.743 9.341 1.00 39.62 86 VAL A CA 1
ATOM 700 C C . VAL A 1 86 ? 19.821 4.534 8.181 1.00 38.13 86 VAL A C 1
ATOM 701 O O . VAL A 1 86 ? 18.652 4.921 8.224 1.00 39.08 86 VAL A O 1
ATOM 705 N N . TYR A 1 87 ? 20.610 4.718 7.129 1.00 38.34 87 TYR A N 1
ATOM 706 C CA . TYR A 1 87 ? 20.198 5.512 5.974 1.00 45.06 87 TYR A CA 1
ATOM 707 C C . TYR A 1 87 ? 19.286 4.754 5.009 1.00 45.44 87 TYR A C 1
ATOM 708 O O . TYR A 1 87 ? 18.318 5.312 4.496 1.00 40.07 87 TYR A O 1
ATOM 717 N N . SER A 1 88 ? 19.584 3.481 4.767 1.00 48.21 88 SER A N 1
ATOM 718 C CA . SER A 1 88 ? 18.721 2.679 3.907 1.00 51.31 88 SER A CA 1
ATOM 719 C C . SER A 1 88 ? 17.355 2.456 4.564 1.00 51.12 88 SER A C 1
ATOM 720 O O . SER A 1 88 ? 16.326 2.459 3.890 1.00 47.32 88 SER A O 1
ATOM 723 N N . GLU A 1 89 ? 17.343 2.290 5.885 1.00 51.36 89 GLU A N 1
ATOM 724 C CA . GLU A 1 89 ? 16.083 2.164 6.610 1.00 42.66 89 GLU A CA 1
ATOM 725 C C . GLU A 1 89 ? 15.252 3.441 6.513 1.00 42.74 89 GLU A C 1
ATOM 726 O O . GLU A 1 89 ? 14.033 3.393 6.351 1.00 42.99 89 GLU A O 1
ATOM 732 N N . ALA A 1 90 ? 15.914 4.585 6.621 1.00 37.48 90 ALA A N 1
ATOM 733 C CA . ALA A 1 90 ? 15.218 5.863 6.506 1.00 37.42 90 ALA A CA 1
ATOM 734 C C . ALA A 1 90 ? 14.529 5.994 5.143 1.00 40.63 90 ALA A C 1
ATOM 735 O O . ALA A 1 90 ? 13.369 6.399 5.063 1.00 42.61 90 ALA A O 1
ATOM 737 N N . VAL A 1 91 ? 15.236 5.641 4.072 1.00 39.79 91 VAL A N 1
ATOM 738 C CA . VAL A 1 91 ? 14.646 5.724 2.743 1.00 35.94 91 VAL A CA 1
ATOM 739 C C . VAL A 1 91 ? 13.455 4.782 2.636 1.00 41.68 91 VAL A C 1
ATOM 740 O O . VAL A 1 91 ? 12.383 5.161 2.167 1.00 43.41 91 VAL A O 1
ATOM 744 N N . LYS A 1 92 ? 13.656 3.552 3.091 1.00 43.67 92 LYS A N 1
ATOM 745 C CA . LYS A 1 92 ? 12.612 2.536 3.105 1.00 49.37 92 LYS A CA 1
ATOM 746 C C . LYS A 1 92 ? 11.342 2.991 3.839 1.00 40.44 92 LYS A C 1
ATOM 747 O O . LYS A 1 92 ? 10.231 2.742 3.382 1.00 46.71 92 LYS A O 1
ATOM 753 N N . ARG A 1 93 ? 11.500 3.660 4.974 1.00 40.97 93 ARG A N 1
ATOM 754 C CA . ARG A 1 93 ? 10.345 4.064 5.775 1.00 40.08 93 ARG A CA 1
ATOM 755 C C . ARG A 1 93 ? 9.612 5.286 5.223 1.00 44.16 93 ARG A C 1
ATOM 756 O O . ARG A 1 93 ? 8.463 5.537 5.573 1.00 45.72 93 ARG A O 1
ATOM 764 N N . ILE A 1 94 ? 10.289 6.050 4.374 1.00 36.94 94 ILE A N 1
ATOM 765 C CA . ILE A 1 94 ? 9.695 7.220 3.737 1.00 40.95 94 ILE A CA 1
ATOM 766 C C . ILE A 1 94 ? 8.884 6.827 2.496 1.00 42.09 94 ILE A C 1
ATOM 767 O O . ILE A 1 94 ? 7.875 7.457 2.184 1.00 42.13 94 ILE A O 1
ATOM 772 N N . LEU A 1 95 ? 9.317 5.768 1.814 1.00 41.92 95 LEU A N 1
ATOM 773 C CA . LEU A 1 95 ? 8.663 5.306 0.579 1.00 37.77 95 LEU A CA 1
ATOM 774 C C . LEU A 1 95 ? 7.277 4.698 0.785 1.00 46.05 95 LEU A C 1
ATOM 775 O O . LEU A 1 95 ? 6.950 4.171 1.853 1.00 46.19 95 LEU A O 1
ATOM 781 N N . ALA B 1 2 ? 17.651 32.081 1.281 1.00 44.26 2 ALA B N 1
ATOM 782 C CA . ALA B 1 2 ? 18.912 32.362 1.945 1.00 47.64 2 ALA B CA 1
ATOM 783 C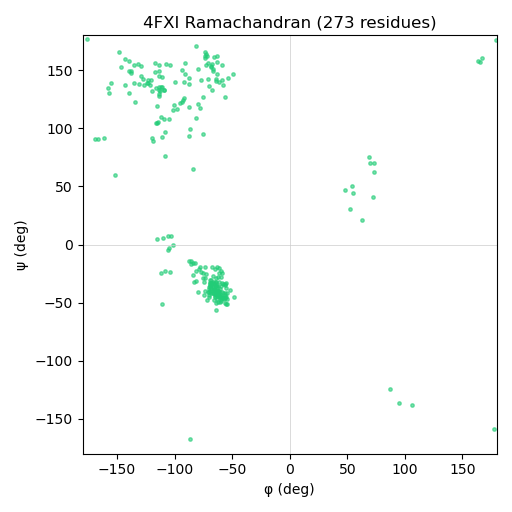 C . ALA B 1 2 ? 18.902 33.752 2.576 1.00 49.90 2 ALA B C 1
ATOM 784 O O . ALA B 1 2 ? 18.171 34.636 2.130 1.00 48.67 2 ALA B O 1
ATOM 786 N N . TYR B 1 3 ? 19.712 33.934 3.618 1.00 39.00 3 TYR B N 1
ATOM 787 C CA . TYR B 1 3 ? 19.913 35.250 4.215 1.00 32.72 3 TYR B CA 1
ATOM 788 C C . TYR B 1 3 ? 20.904 36.063 3.394 1.00 37.78 3 TYR B C 1
ATOM 789 O O . TYR B 1 3 ? 21.787 35.502 2.758 1.00 32.36 3 TYR B O 1
ATOM 798 N N . PHE B 1 4 ? 20.754 37.383 3.417 1.00 32.63 4 PHE B N 1
ATOM 799 C CA . PHE B 1 4 ? 21.790 38.285 2.912 1.00 35.68 4 PHE B CA 1
ATOM 800 C C . PHE B 1 4 ? 23.022 38.240 3.811 1.00 30.74 4 PHE B C 1
ATOM 801 O O . PHE B 1 4 ? 22.918 37.961 5.007 1.00 34.28 4 PHE B O 1
ATOM 809 N N . LEU B 1 5 ? 24.187 38.539 3.240 1.00 31.17 5 LEU B N 1
ATOM 810 C CA . LEU B 1 5 ? 25.431 38.555 4.005 1.00 31.06 5 LEU B CA 1
ATOM 811 C C . LEU B 1 5 ? 25.988 39.968 4.095 1.00 33.36 5 LEU B C 1
ATOM 812 O O . LEU B 1 5 ? 26.005 40.708 3.100 1.00 30.50 5 LEU B O 1
ATOM 817 N N . ASP B 1 6 ? 26.433 40.348 5.289 1.00 27.84 6 ASP B N 1
ATOM 818 C CA . ASP B 1 6 ? 27.178 41.592 5.462 1.00 30.92 6 ASP B CA 1
ATOM 819 C C . ASP B 1 6 ? 28.343 41.377 6.442 1.00 29.74 6 ASP B C 1
ATOM 820 O O . ASP B 1 6 ? 28.335 40.419 7.224 1.00 30.21 6 ASP B O 1
ATOM 825 N N . PHE B 1 7 ? 29.366 42.226 6.373 1.00 26.13 7 PHE B N 1
ATOM 826 C CA . PHE B 1 7 ? 30.482 42.170 7.321 1.00 23.91 7 PHE B CA 1
ATOM 827 C C . PHE B 1 7 ? 30.639 43.500 8.021 1.00 29.10 7 PHE B C 1
ATOM 828 O O . PHE B 1 7 ? 30.578 44.550 7.382 1.00 30.18 7 PHE B O 1
ATOM 836 N N . ASP B 1 8 ? 30.911 43.460 9.321 1.00 28.55 8 ASP B N 1
ATOM 837 C CA . ASP B 1 8 ? 31.461 44.632 9.994 1.00 31.78 8 ASP B CA 1
ATOM 838 C C . ASP B 1 8 ? 32.770 44.977 9.279 1.00 33.29 8 ASP B C 1
ATOM 839 O O . ASP B 1 8 ? 33.520 44.072 8.934 1.00 32.28 8 ASP B O 1
ATOM 844 N N . GLU B 1 9 ? 33.037 46.261 9.021 1.00 29.79 9 GLU B N 1
ATOM 845 C CA . GLU B 1 9 ? 34.213 46.633 8.244 1.00 33.91 9 GLU B CA 1
ATOM 846 C C . GLU B 1 9 ? 35.498 46.070 8.849 1.00 32.05 9 GLU B C 1
ATOM 847 O O . GLU B 1 9 ? 36.424 45.712 8.129 1.00 36.01 9 GLU B O 1
ATOM 853 N N . ARG B 1 10 ? 35.546 45.968 10.171 1.00 37.21 10 ARG B N 1
ATOM 854 C CA . ARG B 1 10 ? 36.726 45.414 10.831 1.00 32.82 10 ARG B CA 1
ATOM 855 C C . ARG B 1 10 ? 36.864 43.916 10.569 1.00 30.27 10 ARG B C 1
ATOM 856 O O . ARG B 1 10 ? 37.973 43.407 10.427 1.00 34.21 10 ARG B O 1
ATOM 864 N N . ALA B 1 11 ? 35.735 43.217 10.490 1.00 29.13 11 ALA B N 1
ATOM 865 C CA . ALA B 1 11 ? 35.749 41.778 10.231 1.00 30.58 11 ALA B CA 1
ATOM 866 C C . ALA B 1 11 ? 36.065 41.440 8.767 1.00 28.25 11 ALA B C 1
ATOM 867 O O . ALA B 1 11 ? 36.623 40.382 8.484 1.00 29.65 11 ALA B O 1
ATOM 869 N N . LEU B 1 12 ? 35.716 42.336 7.842 1.00 29.34 12 LEU B N 1
ATOM 870 C CA . LEU B 1 12 ? 36.030 42.107 6.432 1.00 26.66 12 LEU B CA 1
ATOM 871 C C . LEU B 1 12 ? 37.538 42.206 6.216 1.00 32.17 12 LEU B C 1
ATOM 872 O O . LEU B 1 12 ? 38.123 41.427 5.453 1.00 34.21 12 LEU B O 1
ATOM 877 N N . LYS B 1 13 ? 38.166 43.164 6.892 1.00 32.91 13 LYS B N 1
ATOM 878 C CA . LYS B 1 13 ? 39.620 43.290 6.829 1.00 37.50 13 LYS B CA 1
ATOM 879 C C . LYS B 1 13 ? 40.272 42.044 7.418 1.00 33.14 13 LYS B C 1
ATOM 880 O O . LYS B 1 13 ? 41.265 41.546 6.894 1.00 39.24 13 LYS B O 1
ATOM 886 N N . GLU B 1 14 ? 39.702 41.540 8.510 1.00 31.01 14 GLU B N 1
ATOM 887 C CA . GLU B 1 14 ? 40.184 40.302 9.106 1.00 28.57 14 GLU B CA 1
ATOM 888 C C . GLU B 1 14 ? 40.039 39.156 8.120 1.00 30.46 14 GLU B C 1
ATOM 889 O O . GLU B 1 14 ? 40.944 38.348 7.957 1.00 36.39 14 GLU B O 1
ATOM 895 N N . TRP B 1 15 ? 38.879 39.095 7.481 1.00 31.28 15 TRP B N 1
ATOM 896 C CA . TRP B 1 15 ? 38.567 38.060 6.498 1.00 28.98 15 TRP B CA 1
ATOM 897 C C . TRP B 1 15 ? 39.577 38.054 5.358 1.00 31.82 15 TRP B C 1
ATOM 898 O O . TRP B 1 15 ? 40.082 36.997 4.950 1.00 31.15 15 TRP B O 1
ATOM 909 N N . ARG B 1 16 ? 39.878 39.237 4.840 1.00 31.60 16 ARG B N 1
ATOM 910 C CA . ARG B 1 16 ? 40.775 39.328 3.699 0.89 26.50 16 ARG B CA 1
ATOM 911 C C . ARG B 1 16 ? 42.225 39.064 4.108 1.00 35.60 16 ARG B C 1
ATOM 912 O O . ARG B 1 16 ? 43.055 38.729 3.266 1.00 46.01 16 ARG B O 1
ATOM 920 N N . LYS B 1 17 ? 42.532 39.189 5.398 1.00 32.69 17 LYS B N 1
ATOM 921 C CA . LYS B 1 17 ? 43.897 38.928 5.867 1.00 33.34 17 LYS B CA 1
ATOM 922 C C . LYS B 1 17 ? 44.169 37.460 6.167 1.00 43.76 17 LYS B C 1
ATOM 923 O O . LYS B 1 17 ? 45.321 37.057 6.318 1.00 41.31 17 LYS B O 1
ATOM 929 N N . LEU B 1 18 ? 43.108 36.663 6.249 1.00 31.73 18 LEU B N 1
ATOM 930 C CA . LEU B 1 18 ? 43.252 35.226 6.439 1.00 28.83 18 LEU B CA 1
ATOM 931 C C . LEU B 1 18 ? 44.053 34.584 5.332 1.00 43.10 18 LEU B C 1
ATOM 932 O O . LEU B 1 18 ? 44.093 35.092 4.215 1.00 43.97 18 LEU B O 1
ATOM 937 N N . GLY B 1 19 ? 44.667 33.450 5.659 1.00 50.22 19 GLY B N 1
ATOM 938 C CA . GLY B 1 19 ? 45.286 32.590 4.674 1.00 47.81 19 GLY B CA 1
ATOM 939 C C . GLY B 1 19 ? 44.246 31.932 3.786 1.00 49.46 19 GLY B C 1
ATOM 940 O O . GLY B 1 19 ? 43.100 31.709 4.197 1.00 41.59 19 GLY B O 1
ATOM 941 N N . SER B 1 20 ? 44.668 31.609 2.567 1.00 47.45 20 SER B N 1
ATOM 942 C CA . SER B 1 20 ? 43.800 31.085 1.517 1.00 48.55 20 SER B CA 1
ATOM 943 C C . SER B 1 20 ? 43.038 29.815 1.899 1.00 44.09 20 SER B C 1
ATOM 944 O O . SER B 1 20 ? 41.845 29.696 1.628 1.00 48.89 20 SER B O 1
ATOM 947 N N . THR B 1 21 ? 43.723 28.862 2.516 1.00 43.92 21 THR B N 1
ATOM 948 C CA . THR B 1 21 ? 43.077 27.599 2.863 1.00 51.63 21 THR B CA 1
ATOM 949 C C . THR B 1 21 ? 42.061 27.781 3.994 1.00 44.67 21 THR B C 1
ATOM 950 O O . THR B 1 21 ? 40.956 27.242 3.935 1.00 43.39 21 THR B O 1
ATOM 954 N N . VAL B 1 22 ? 42.445 28.542 5.014 1.00 41.00 22 VAL B N 1
ATOM 955 C CA . VAL B 1 22 ? 41.552 28.839 6.130 1.00 40.09 22 VAL B CA 1
ATOM 956 C C . VAL B 1 22 ? 40.310 29.568 5.635 1.00 39.49 22 VAL B C 1
ATOM 957 O O . VAL B 1 22 ? 39.193 29.230 6.013 1.00 37.41 22 VAL B O 1
ATOM 961 N N . ARG B 1 23 ? 40.497 30.556 4.763 1.00 37.38 23 ARG B N 1
ATOM 962 C CA . ARG B 1 23 ? 39.358 31.324 4.266 1.00 36.13 23 ARG B CA 1
ATOM 963 C C . ARG B 1 23 ? 38.395 30.441 3.487 1.00 37.11 23 ARG B C 1
ATOM 964 O O . ARG B 1 23 ? 37.176 30.608 3.564 1.00 37.15 23 ARG B O 1
ATOM 972 N N . GLU B 1 24 ? 38.943 29.490 2.743 1.00 36.01 24 GLU B N 1
ATOM 973 C CA . GLU B 1 24 ? 38.105 28.612 1.939 1.00 42.28 24 GLU B CA 1
ATOM 974 C C . GLU B 1 24 ? 37.259 27.682 2.813 1.00 37.74 24 GLU B C 1
ATOM 975 O O . GLU B 1 24 ? 36.125 27.357 2.471 1.00 36.93 24 GLU B O 1
ATOM 981 N N . GLN B 1 25 ? 37.811 27.263 3.945 1.00 34.27 25 GLN B N 1
ATOM 982 C CA . GLN B 1 25 ? 37.094 26.367 4.843 1.00 35.42 25 GLN B CA 1
ATOM 983 C C . GLN B 1 25 ? 35.954 27.121 5.499 1.00 34.71 25 GLN B C 1
ATOM 984 O O . GLN B 1 25 ? 34.835 26.619 5.577 1.00 36.30 25 GLN B O 1
ATOM 990 N N . LEU B 1 26 ? 36.243 28.335 5.959 1.00 37.88 26 LEU B N 1
ATOM 991 C CA . LEU B 1 26 ? 35.224 29.180 6.579 1.00 34.64 26 LEU B CA 1
ATOM 992 C C . LEU B 1 26 ? 34.159 29.587 5.571 1.00 26.82 26 LEU B C 1
ATOM 993 O O . LEU B 1 26 ? 32.971 29.649 5.885 1.00 31.33 26 LEU B O 1
ATOM 998 N N . LYS B 1 27 ? 34.585 29.865 4.347 1.00 27.92 27 LYS B N 1
ATOM 999 C CA . LYS B 1 27 ? 33.650 30.221 3.287 1.00 28.32 27 LYS B CA 1
ATOM 1000 C C . LYS B 1 27 ? 32.627 29.113 3.052 1.00 28.54 27 LYS B C 1
ATOM 1001 O O . LYS B 1 27 ? 31.442 29.377 2.840 1.00 27.38 27 LYS B O 1
ATOM 1007 N N . LYS B 1 28 ? 33.082 27.866 3.086 1.00 30.13 28 LYS B N 1
ATOM 1008 C CA . LYS B 1 28 ? 32.173 26.765 2.818 1.00 29.87 28 LYS B CA 1
ATOM 1009 C C . LYS B 1 28 ? 31.105 26.719 3.905 1.00 26.04 28 LYS B C 1
ATOM 1010 O O . LYS B 1 28 ? 29.913 26.551 3.612 1.00 32.85 28 LYS B O 1
ATOM 1016 N N . LYS B 1 29 ? 31.532 26.899 5.151 1.00 25.83 29 LYS B N 1
ATOM 1017 C CA . LYS B 1 29 ? 30.595 26.855 6.281 1.00 23.83 29 LYS B CA 1
ATOM 1018 C C . LYS B 1 29 ? 29.680 28.074 6.279 1.00 27.33 29 LYS B C 1
ATOM 1019 O O . LYS B 1 29 ? 28.496 27.979 6.599 1.00 25.94 29 LYS B O 1
ATOM 1025 N N . LEU B 1 30 ? 30.234 29.226 5.923 1.00 25.25 30 LEU B N 1
ATOM 1026 C CA . LEU B 1 30 ? 29.456 30.467 5.925 1.00 27.97 30 LEU B CA 1
ATOM 1027 C C . LEU B 1 30 ? 28.356 30.414 4.869 1.00 31.00 30 LEU B C 1
ATOM 1028 O O . LEU B 1 30 ? 27.239 30.879 5.092 1.00 28.07 30 LEU B O 1
ATOM 1033 N N . VAL B 1 31 ? 28.663 29.839 3.712 1.00 32.13 31 VAL B N 1
ATOM 1034 C CA . VAL B 1 31 ? 27.647 29.682 2.681 1.00 28.22 31 VAL B CA 1
ATOM 1035 C C . VAL B 1 31 ? 26.525 28.771 3.184 1.00 29.18 31 VAL B C 1
ATOM 1036 O O . VAL B 1 31 ? 25.348 29.045 2.949 1.00 31.84 31 VAL B O 1
ATOM 1040 N N . GLU B 1 32 ? 26.888 27.704 3.893 1.00 27.05 32 GLU B N 1
ATOM 1041 C CA . GLU B 1 32 ? 25.900 26.796 4.493 1.00 31.69 32 GLU B CA 1
ATOM 1042 C C . GLU B 1 32 ? 25.059 27.515 5.554 1.00 30.41 32 GLU B C 1
ATOM 1043 O O . GLU B 1 32 ? 23.841 27.300 5.671 1.00 28.17 32 GLU B O 1
ATOM 1049 N N . VAL B 1 33 ? 25.725 28.344 6.345 1.00 29.45 33 VAL B N 1
ATOM 1050 C CA . VAL B 1 33 ? 25.037 29.168 7.338 1.00 23.14 33 VAL B CA 1
ATOM 1051 C C . VAL B 1 33 ? 23.991 30.057 6.675 1.00 30.16 33 VAL B C 1
ATOM 1052 O O . VAL B 1 33 ? 22.877 30.181 7.167 1.00 29.97 33 VAL B O 1
ATOM 1056 N N . LEU B 1 34 ? 24.321 30.643 5.521 1.00 25.68 34 LEU B N 1
ATOM 1057 C CA . LEU B 1 34 ? 23.380 31.578 4.900 1.00 30.14 34 LEU B CA 1
ATOM 1058 C C . LEU B 1 34 ? 22.055 30.916 4.512 1.00 32.01 34 LEU B C 1
ATOM 1059 O O . LEU B 1 34 ? 21.016 31.571 4.465 1.00 33.29 34 LEU B O 1
ATOM 1064 N N . GLU B 1 35 ? 22.090 29.617 4.235 1.00 30.19 35 GLU B N 1
ATOM 1065 C CA . GLU B 1 35 ? 20.857 28.892 3.940 1.00 29.31 35 GLU B CA 1
ATOM 1066 C C . GLU B 1 35 ? 19.911 28.820 5.149 1.00 33.25 35 GLU B C 1
ATOM 1067 O O . GLU B 1 35 ? 18.686 28.847 4.984 1.00 31.14 35 GLU B O 1
ATOM 1073 N N . SER B 1 36 ? 20.482 28.739 6.350 1.00 30.84 36 SER B N 1
ATOM 1074 C CA . SER B 1 36 ? 19.694 28.627 7.590 1.00 29.03 36 SER B CA 1
ATOM 1075 C C . SER B 1 36 ? 20.586 28.876 8.817 1.00 26.89 36 SER B C 1
ATOM 1076 O O . SER B 1 36 ? 21.201 27.954 9.363 1.00 27.85 36 SER B O 1
ATOM 1079 N N . PRO B 1 37 ? 20.674 30.143 9.256 1.00 25.64 37 PRO B N 1
ATOM 1080 C CA . PRO B 1 37 ? 21.787 30.525 10.131 1.00 22.34 37 PRO B CA 1
ATOM 1081 C C . PRO B 1 37 ? 21.592 30.320 11.638 1.00 22.02 37 PRO B C 1
ATOM 1082 O O . PRO B 1 37 ? 22.580 30.336 12.358 1.00 22.72 37 PRO B O 1
ATOM 1086 N N . ARG B 1 38 ? 20.369 30.086 12.104 1.00 24.84 38 ARG B N 1
ATOM 1087 C CA . ARG B 1 38 ? 20.158 29.958 13.543 1.00 22.60 38 ARG B CA 1
ATOM 1088 C C . ARG B 1 38 ? 20.448 28.555 14.045 1.00 35.51 38 ARG B C 1
ATOM 1089 O O . ARG B 1 38 ? 19.573 27.873 14.545 1.00 46.17 38 ARG B O 1
ATOM 1097 N N . ILE B 1 39 ? 21.700 28.146 13.947 1.00 25.08 39 ILE B N 1
ATOM 1098 C CA . ILE B 1 39 ? 22.086 26.799 14.336 1.00 20.60 39 ILE B CA 1
ATOM 1099 C C . ILE B 1 39 ? 22.271 26.757 15.841 1.00 26.66 39 ILE B C 1
ATOM 1100 O O . ILE B 1 39 ? 23.231 27.310 16.374 1.00 25.41 39 ILE B O 1
ATOM 1105 N N . GLU B 1 40 ? 21.349 26.099 16.525 1.00 23.07 40 GLU B N 1
ATOM 1106 C CA . GLU B 1 40 ? 21.310 26.189 17.988 1.00 24.87 40 GLU B CA 1
ATOM 1107 C C . GLU B 1 40 ? 22.598 25.673 18.637 1.00 32.22 40 GLU B C 1
ATOM 1108 O O . GLU B 1 40 ? 23.094 26.264 19.595 1.00 26.09 40 GLU B O 1
ATOM 1114 N N . ALA B 1 41 ? 23.173 24.602 18.092 1.00 25.78 41 ALA B N 1
ATOM 1115 C CA . ALA B 1 41 ? 24.403 24.051 18.655 1.00 32.29 41 ALA B CA 1
ATOM 1116 C C . ALA B 1 41 ? 25.529 25.081 18.668 1.00 31.10 41 ALA B C 1
ATOM 1117 O O . ALA B 1 41 ? 26.447 25.001 19.496 1.00 29.76 41 ALA B O 1
ATOM 1119 N N . ASN B 1 42 ? 25.435 26.062 17.772 1.00 24.89 42 ASN B N 1
ATOM 1120 C CA . ASN B 1 42 ? 26.470 27.087 17.622 1.00 25.86 42 ASN B CA 1
ATOM 1121 C C . ASN B 1 42 ? 26.132 28.441 18.235 1.00 26.14 42 ASN B C 1
ATOM 1122 O O . ASN B 1 42 ? 26.859 29.407 18.068 1.00 26.33 42 ASN B O 1
ATOM 1127 N N . LYS B 1 43 ? 25.022 28.502 18.958 1.00 24.96 43 LYS B N 1
ATOM 1128 C CA . LYS B 1 43 ? 24.588 29.755 19.556 1.00 26.30 43 LYS B CA 1
ATOM 1129 C C . LYS B 1 43 ? 25.513 30.142 20.706 1.00 30.78 43 LYS B C 1
ATOM 1130 O O . LYS B 1 43 ? 25.958 29.280 21.470 1.00 28.18 43 LYS B O 1
ATOM 1136 N N . LEU B 1 44 ? 25.780 31.437 20.842 1.00 28.08 44 LEU B N 1
ATOM 1137 C CA . LEU B 1 44 ? 26.575 31.943 21.959 1.00 29.77 44 LEU B CA 1
ATOM 1138 C C . LEU B 1 44 ? 25.680 32.328 23.124 1.00 30.54 44 LEU B C 1
ATOM 1139 O O . LEU B 1 44 ? 24.611 32.917 22.935 1.00 33.22 44 LEU B O 1
ATOM 1144 N N . ARG B 1 45 ? 26.124 32.017 24.335 1.00 35.14 45 ARG B N 1
ATOM 1145 C CA . ARG B 1 45 ? 25.418 32.488 25.522 1.00 33.23 45 ARG B CA 1
ATOM 1146 C C . ARG B 1 45 ? 25.456 34.019 25.592 1.00 39.43 45 ARG B C 1
ATOM 1147 O O . ARG B 1 45 ? 26.268 34.661 24.925 1.00 35.40 45 ARG B O 1
ATOM 1155 N N . GLY B 1 46 ? 24.565 34.602 26.389 1.00 43.23 46 GLY B N 1
ATOM 1156 C CA . GLY B 1 46 ? 24.540 36.043 26.568 1.00 39.42 46 GLY B CA 1
ATOM 1157 C C . GLY B 1 46 ? 23.560 36.745 25.650 1.00 38.29 46 GLY B C 1
ATOM 1158 O O . GLY B 1 46 ? 22.433 36.281 25.457 1.00 41.00 46 GLY B O 1
ATOM 1159 N N . MET B 1 47 ? 23.996 37.864 25.071 1.00 36.85 47 MET B N 1
ATOM 1160 C CA . MET B 1 47 ? 23.145 38.631 24.173 1.00 33.00 47 MET B CA 1
ATOM 1161 C C . MET B 1 47 ? 22.590 37.745 23.062 1.00 30.92 47 MET B C 1
ATOM 1162 O O . MET B 1 47 ? 23.274 36.838 22.573 1.00 34.86 47 MET B O 1
ATOM 1167 N N . PRO B 1 48 ? 21.336 37.993 22.674 1.00 39.83 48 PRO B N 1
ATOM 1168 C CA . PRO B 1 48 ? 20.682 37.082 21.732 1.00 36.71 48 PRO B CA 1
ATOM 1169 C C . PRO B 1 48 ? 21.219 37.225 20.310 1.00 35.25 48 PRO B C 1
ATOM 1170 O O . PRO B 1 48 ? 21.939 38.183 19.993 1.00 33.93 48 PRO B O 1
ATOM 1174 N N . ASP B 1 49 ? 20.897 36.237 19.480 1.00 28.08 49 ASP B N 1
ATOM 1175 C CA . ASP B 1 49 ? 21.117 36.297 18.029 1.00 31.44 49 ASP B CA 1
ATOM 1176 C C . ASP B 1 49 ? 22.555 36.177 17.542 1.00 31.82 49 ASP B C 1
ATOM 1177 O O . ASP B 1 49 ? 22.834 36.501 16.387 1.00 30.57 49 ASP B O 1
ATOM 1192 N N . TYR B 1 51 ? 26.040 33.792 16.938 1.00 22.29 51 TYR B N 1
ATOM 1193 C CA . TYR B 1 51 ? 26.450 32.414 16.683 1.00 22.23 51 TYR B CA 1
ATOM 1194 C C . TYR B 1 51 ? 27.906 32.346 16.266 1.00 27.98 51 TYR B C 1
ATOM 1195 O O . TYR B 1 51 ? 28.476 33.343 15.808 1.00 29.41 51 TYR B O 1
ATOM 1204 N N . LYS B 1 52 ? 28.493 31.158 16.392 1.00 25.54 52 LYS B N 1
ATOM 1205 C CA . LYS B 1 52 ? 29.882 30.946 15.998 1.00 28.06 52 LYS B CA 1
ATOM 1206 C C . LYS B 1 52 ? 30.020 29.942 14.855 1.00 31.58 52 LYS B C 1
ATOM 1207 O O . LYS B 1 52 ? 29.213 29.016 14.707 1.00 29.69 52 LYS B O 1
ATOM 1213 N N . ILE B 1 53 ? 31.041 30.142 14.026 1.00 26.49 53 ILE B N 1
ATOM 1214 C CA . ILE B 1 53 ? 31.494 29.095 13.129 1.00 25.52 53 ILE B CA 1
ATOM 1215 C C . ILE B 1 53 ? 32.877 28.726 13.624 1.00 30.47 53 ILE B C 1
ATOM 1216 O O . ILE B 1 53 ? 33.694 29.615 13.869 1.00 30.10 53 ILE B O 1
ATOM 1221 N N . LYS B 1 54 ? 33.130 27.433 13.821 1.00 32.67 54 LYS B N 1
ATOM 1222 C CA . LYS B 1 54 ? 34.462 26.971 14.203 1.00 37.21 54 LYS B CA 1
ATOM 1223 C C . LYS B 1 54 ? 35.120 26.125 13.113 1.00 47.85 54 LYS B C 1
ATOM 1224 O O . LYS B 1 54 ? 34.443 25.454 12.336 1.00 48.77 54 LYS B O 1
ATOM 1230 N N . LEU B 1 55 ? 36.447 26.185 13.053 1.00 46.02 55 LEU B N 1
ATOM 1231 C CA . LEU B 1 55 ? 37.240 25.239 12.278 1.00 46.95 55 LEU B CA 1
ATOM 1232 C C . LEU B 1 55 ? 38.081 24.471 13.282 1.00 46.32 55 LEU B C 1
ATOM 1233 O O . LEU B 1 55 ? 39.057 25.008 13.808 1.00 52.67 55 LEU B O 1
ATOM 1238 N N . ARG B 1 56 ? 37.707 23.226 13.554 1.00 39.80 56 ARG B N 1
ATOM 1239 C CA . ARG B 1 56 ? 38.373 22.456 14.602 1.00 56.88 56 ARG B CA 1
ATOM 1240 C C . ARG B 1 56 ? 39.857 22.185 14.327 1.00 61.17 56 ARG B C 1
ATOM 1241 O O . ARG B 1 56 ? 40.687 22.303 15.230 1.00 69.17 56 ARG B O 1
ATOM 1249 N N . SER B 1 57 ? 40.192 21.840 13.088 1.00 47.55 57 SER B N 1
ATOM 1250 C CA . SER B 1 57 ? 41.577 21.499 12.755 1.00 56.92 57 SER B CA 1
ATOM 1251 C C . SER B 1 57 ? 42.472 22.729 12.677 1.00 50.71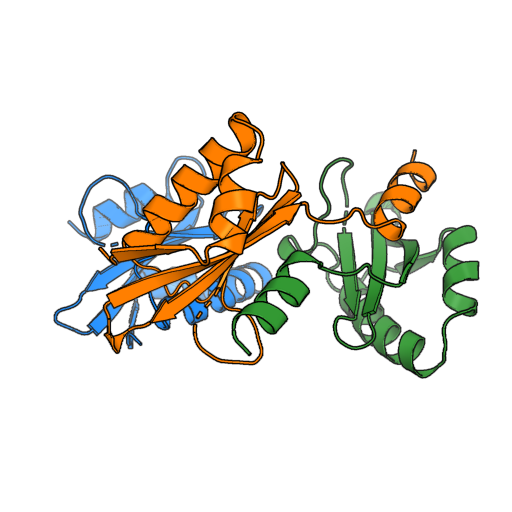 57 SER B C 1
ATOM 1252 O O . SER B 1 57 ? 43.585 22.722 13.191 1.00 49.95 57 SER B O 1
ATOM 1255 N N . SER B 1 58 ? 41.978 23.784 12.038 1.00 50.53 58 SER B N 1
ATOM 1256 C CA . SER B 1 58 ? 42.775 24.986 11.819 1.00 52.51 58 SER B CA 1
ATOM 1257 C C . SER B 1 58 ? 42.808 25.905 13.036 1.00 60.30 58 SER B C 1
ATOM 1258 O O . SER B 1 58 ? 43.726 26.711 13.188 1.00 66.03 58 SER B O 1
ATOM 1261 N N . GLY B 1 59 ? 41.806 25.781 13.900 1.00 57.85 59 GLY B N 1
ATOM 1262 C CA . GLY B 1 59 ? 41.711 26.624 15.077 1.00 61.78 59 GLY B CA 1
ATOM 1263 C C . GLY B 1 59 ? 41.332 28.063 14.769 1.00 69.50 59 GLY B C 1
ATOM 1264 O O . GLY B 1 59 ? 41.883 28.995 15.350 1.00 85.12 59 GLY B O 1
ATOM 1265 N N . TYR B 1 60 ? 40.396 28.251 13.846 1.00 47.11 60 TYR B N 1
ATOM 1266 C CA . TYR B 1 60 ? 39.874 29.584 13.557 1.00 40.07 60 TYR B CA 1
ATOM 1267 C C . TYR B 1 60 ? 38.410 29.680 13.971 1.00 36.41 60 TYR B C 1
ATOM 1268 O O . TYR B 1 60 ? 37.710 28.673 14.020 1.00 40.14 60 TYR B O 1
ATOM 1277 N N . ARG B 1 61 ? 37.960 30.898 14.266 1.00 34.68 61 ARG B N 1
ATOM 1278 C CA . ARG B 1 61 ? 36.589 31.129 14.702 1.00 35.89 61 ARG B CA 1
ATOM 1279 C C . ARG B 1 61 ? 36.007 32.365 14.026 1.00 29.52 61 ARG B C 1
ATOM 1280 O O . ARG B 1 61 ? 36.719 33.320 13.710 1.00 29.91 61 ARG B O 1
ATOM 1288 N N . LEU B 1 62 ? 34.696 32.342 13.823 1.00 25.56 62 LEU B N 1
ATOM 1289 C CA . LEU B 1 62 ? 33.991 33.463 13.256 1.00 32.31 62 LEU B CA 1
ATOM 1290 C C . LEU B 1 62 ? 32.728 33.667 14.073 1.00 33.34 62 LEU B C 1
ATOM 1291 O O . LEU B 1 62 ? 32.081 32.699 14.437 1.00 32.84 62 LEU B O 1
ATOM 1296 N N . VAL B 1 63 ? 32.372 34.915 14.354 1.00 30.67 63 VAL B N 1
ATOM 1297 C CA . VAL B 1 63 ? 31.121 35.183 15.059 1.00 26.73 63 VAL B CA 1
ATOM 1298 C C . VAL B 1 63 ? 30.205 35.974 14.158 1.00 26.97 63 VAL B C 1
ATOM 1299 O O . VAL B 1 63 ? 30.636 36.935 13.523 1.00 27.97 63 VAL B O 1
ATOM 1303 N N . TYR B 1 64 ? 28.938 35.575 14.094 1.00 24.59 64 TYR B N 1
ATOM 1304 C CA . TYR B 1 64 ? 27.975 36.335 13.319 1.00 26.17 64 TYR B CA 1
ATOM 1305 C C . TYR B 1 64 ? 26.718 36.590 14.101 1.00 27.60 64 TYR B C 1
ATOM 1306 O O . TYR B 1 64 ? 26.373 35.838 15.015 1.00 27.05 64 TYR B O 1
ATOM 1315 N N . GLN B 1 65 ? 26.035 37.654 13.714 1.00 25.81 65 GLN B N 1
ATOM 1316 C CA . GLN B 1 65 ? 24.791 38.048 14.338 1.00 23.28 65 GLN B CA 1
ATOM 1317 C C . GLN B 1 65 ? 23.680 37.823 13.332 1.00 27.37 65 GLN B C 1
ATOM 1318 O O . GLN B 1 65 ? 23.817 38.169 12.159 1.00 30.00 65 GLN B O 1
ATOM 1324 N N . VAL B 1 66 ? 22.571 37.245 13.772 1.00 24.88 66 VAL B N 1
ATOM 1325 C CA . VAL B 1 66 ? 21.424 37.118 12.897 1.00 26.77 66 VAL B CA 1
ATOM 1326 C C . VAL B 1 66 ? 20.446 38.267 13.111 1.00 34.34 66 VAL B C 1
ATOM 1327 O O . VAL B 1 66 ? 19.957 38.477 14.221 1.00 29.20 66 VAL B O 1
ATOM 1331 N N . ILE B 1 67 ? 20.175 39.011 12.040 1.00 28.03 67 ILE B N 1
ATOM 1332 C CA . ILE B 1 67 ? 19.262 40.149 12.087 1.00 27.04 67 ILE B CA 1
ATOM 1333 C C . ILE B 1 67 ? 18.005 39.786 11.297 1.00 36.80 67 ILE B C 1
ATOM 1334 O O . ILE B 1 67 ? 17.955 39.958 10.076 1.00 35.69 67 ILE B O 1
ATOM 1339 N N . ASP B 1 68 ? 17.002 39.245 11.988 1.00 33.54 68 ASP B N 1
ATOM 1340 C CA . ASP B 1 68 ? 15.819 38.715 11.315 1.00 41.22 68 ASP B CA 1
ATOM 1341 C C . ASP B 1 68 ? 15.079 39.819 10.560 1.00 46.89 68 ASP B C 1
ATOM 1342 O O . ASP B 1 68 ? 14.556 39.596 9.466 1.00 45.21 68 ASP B O 1
ATOM 1347 N N . GLU B 1 69 ? 15.078 41.019 11.130 1.00 44.12 69 GLU B N 1
ATOM 1348 C CA . GLU B 1 69 ? 14.330 42.140 10.564 1.00 52.90 69 GLU B CA 1
ATOM 1349 C C . GLU B 1 69 ? 14.803 42.531 9.160 1.00 55.82 69 GLU B C 1
ATOM 1350 O O . GLU B 1 69 ? 14.012 42.983 8.328 1.00 49.85 69 GLU B O 1
ATOM 1356 N N . LYS B 1 70 ? 16.093 42.352 8.906 1.00 43.78 70 LYS B N 1
ATOM 1357 C CA . LYS B 1 70 ? 16.680 42.666 7.608 1.00 44.72 70 LYS B CA 1
ATOM 1358 C C . LYS B 1 70 ? 16.978 41.408 6.793 1.00 38.50 70 LYS B C 1
ATOM 1359 O O . LYS B 1 70 ? 17.420 41.496 5.643 1.00 38.10 70 LYS B O 1
ATOM 1365 N N . VAL B 1 71 ? 16.732 40.247 7.393 1.00 33.42 71 VAL B N 1
ATOM 1366 C CA . VAL B 1 71 ? 17.125 38.957 6.818 1.00 35.96 71 VAL B CA 1
ATOM 1367 C C . VAL B 1 71 ? 18.620 38.961 6.492 1.00 34.99 71 VAL B C 1
ATOM 1368 O O . VAL B 1 71 ? 19.031 38.611 5.385 1.00 33.41 71 VAL B O 1
ATOM 1372 N N . VAL B 1 72 ? 19.426 39.359 7.473 1.00 33.18 72 VAL B N 1
ATOM 1373 C CA . VAL B 1 72 ? 20.870 39.497 7.285 1.00 27.60 72 VAL B CA 1
ATOM 1374 C C . VAL B 1 72 ? 21.678 38.670 8.280 1.00 26.87 72 VAL B C 1
ATOM 1375 O O . VAL B 1 72 ? 21.323 38.580 9.450 1.00 32.15 72 VAL B O 1
ATOM 1379 N N . VAL B 1 73 ? 22.743 38.042 7.782 1.00 25.51 73 VAL B N 1
ATOM 1380 C CA . VAL B 1 73 ? 23.780 37.437 8.610 1.00 25.79 73 VAL B CA 1
ATOM 1381 C C . VAL B 1 73 ? 24.933 38.422 8.591 1.00 27.24 73 VAL B C 1
ATOM 1382 O O . VAL B 1 73 ? 25.496 38.712 7.536 1.00 25.52 73 VAL B O 1
ATOM 1386 N N . PHE B 1 74 ? 25.234 38.969 9.762 1.00 24.69 74 PHE B N 1
ATOM 1387 C CA . PHE B 1 74 ? 26.203 40.046 9.919 1.00 28.25 74 PHE B CA 1
ATOM 1388 C C . PHE B 1 74 ? 27.443 39.497 10.620 1.00 27.65 74 PHE B C 1
ATOM 1389 O O . PHE B 1 74 ? 27.412 39.157 11.808 1.00 26.63 74 PHE B O 1
ATOM 1397 N N . VAL B 1 75 ? 28.528 39.366 9.864 1.00 25.52 75 VAL B N 1
ATOM 1398 C CA . VAL B 1 75 ? 29.772 38.809 10.394 1.00 24.78 75 VAL B CA 1
ATOM 1399 C C . VAL B 1 75 ? 30.498 39.886 11.175 1.00 34.41 75 VAL B C 1
ATOM 1400 O O . VAL B 1 75 ? 30.823 40.940 10.635 1.00 27.13 75 VAL B O 1
ATOM 1404 N N . ILE B 1 76 ? 30.741 39.640 12.459 1.00 26.37 76 ILE B N 1
ATOM 1405 C CA . ILE B 1 76 ? 31.268 40.696 13.305 0.81 17.06 76 ILE B CA 1
ATOM 1406 C C . ILE B 1 76 ? 32.717 40.514 13.708 1.00 27.19 76 ILE B C 1
ATOM 1407 O O . ILE B 1 76 ? 33.393 41.489 14.019 1.00 32.33 76 ILE B O 1
ATOM 1412 N N . SER B 1 77 ? 33.207 39.279 13.683 1.00 27.71 77 SER B N 1
ATOM 1413 C CA . SER B 1 77 ? 34.559 39.011 14.159 1.00 26.39 77 SER B CA 1
ATOM 1414 C C . SER B 1 77 ? 35.098 37.723 13.555 1.00 29.88 77 SER B C 1
ATOM 1415 O O . SER B 1 77 ? 34.391 36.725 13.497 1.00 29.72 77 SER B O 1
ATOM 1418 N N . VAL B 1 78 ? 36.344 37.749 13.075 1.00 30.43 78 VAL B N 1
ATOM 1419 C CA . VAL B 1 78 ? 36.973 36.550 12.533 1.00 24.41 78 VAL B CA 1
ATOM 1420 C C . VAL B 1 78 ? 38.425 36.487 12.957 1.00 30.00 78 VAL B C 1
ATOM 1421 O O . VAL B 1 78 ? 39.159 37.467 12.795 1.00 34.54 78 VAL B O 1
ATOM 1425 N N . GLY B 1 79 ? 38.862 35.348 13.491 1.00 32.43 79 GLY B N 1
ATOM 1426 C CA . GLY B 1 79 ? 40.257 35.234 13.889 1.00 36.12 79 GLY B CA 1
ATOM 1427 C C . GLY B 1 79 ? 40.719 33.885 14.413 1.00 45.25 79 GLY B C 1
ATOM 1428 O O . GLY B 1 79 ? 39.932 32.951 14.526 1.00 34.44 79 GLY B O 1
ATOM 1429 N N . LYS B 1 80 ? 42.016 33.795 14.716 1.00 40.51 80 LYS B N 1
ATOM 1430 C CA . LYS B 1 80 ? 42.647 32.581 15.242 1.00 41.72 80 LYS B CA 1
ATOM 1431 C C . LYS B 1 80 ? 42.146 32.241 16.633 1.00 48.13 80 LYS B C 1
ATOM 1432 O O . LYS B 1 80 ? 41.821 33.132 17.421 1.00 45.40 80 LYS B O 1
ATOM 1438 N N . ALA B 1 81 ? 42.117 30.949 16.944 1.00 74.82 81 ALA B N 1
ATOM 1439 C CA . ALA B 1 81 ? 41.931 30.514 18.321 1.00 74.81 81 ALA B CA 1
ATOM 1440 C C . ALA B 1 81 ? 43.289 30.447 19.010 1.00 80.10 81 ALA B C 1
ATOM 1441 O O . ALA B 1 81 ? 44.173 29.695 18.600 1.00 73.92 81 ALA B O 1
ATOM 1443 N N . GLU B 1 82 ? 43.444 31.260 20.045 1.00 87.33 82 GLU B N 1
ATOM 1444 C CA . GLU B 1 82 ? 44.657 31.293 20.852 1.00 87.64 82 GLU B CA 1
ATOM 1445 C C . GLU B 1 82 ? 44.945 29.923 21.467 1.00 73.48 82 GLU B C 1
ATOM 1446 O O . GLU B 1 82 ? 44.034 29.204 21.882 1.00 73.15 82 GLU B O 1
ATOM 1452 N N . ARG B 1 83 ? 46.222 29.564 21.507 1.00 57.17 83 ARG B N 1
ATOM 1453 C CA . ARG B 1 83 ? 46.631 28.256 21.995 1.00 50.11 83 ARG B CA 1
ATOM 1454 C C . ARG B 1 83 ? 46.587 28.196 23.506 1.00 49.61 83 ARG B C 1
ATOM 1455 O O . ARG B 1 83 ? 46.947 29.153 24.195 1.00 52.62 83 ARG B O 1
ATOM 1463 N N . SER B 1 84 ? 46.151 27.055 24.010 1.00 44.26 84 SER B N 1
ATOM 1464 C CA . SER B 1 84 ? 46.067 26.847 25.437 1.00 49.38 84 SER B CA 1
ATOM 1465 C C . SER B 1 84 ? 47.359 26.207 25.918 1.00 55.12 84 SER B C 1
ATOM 1466 O O . SER B 1 84 ? 47.786 25.169 25.402 1.00 43.88 84 SER B O 1
ATOM 1469 N N . GLU B 1 85 ? 47.993 26.860 26.886 1.00 49.39 85 GLU B N 1
ATOM 1470 C CA . GLU B 1 85 ? 49.217 26.355 27.487 1.00 46.65 85 GLU B CA 1
ATOM 1471 C C . GLU B 1 85 ? 48.912 25.084 28.264 1.00 37.28 85 GLU B C 1
ATOM 1472 O O . GLU B 1 85 ? 49.753 24.191 28.368 1.00 41.54 85 GLU B O 1
ATOM 1478 N N . VAL B 1 86 ? 47.709 25.012 28.819 1.00 36.43 86 VAL B N 1
ATOM 1479 C CA . VAL B 1 86 ? 47.315 23.843 29.596 1.00 32.66 86 VAL B CA 1
ATOM 1480 C C . VAL B 1 86 ? 47.331 22.609 28.694 1.00 31.41 86 VAL B C 1
ATOM 1481 O O . VAL B 1 86 ? 47.779 21.529 29.099 1.00 31.26 86 VAL B O 1
ATOM 1485 N N . TYR B 1 87 ? 46.866 22.784 27.462 1.00 36.73 87 TYR B N 1
ATOM 1486 C CA . TYR B 1 87 ? 46.809 21.682 26.509 1.00 32.86 87 TYR B CA 1
ATOM 1487 C C . TYR B 1 87 ? 48.203 21.336 25.988 1.00 35.59 87 TYR B C 1
ATOM 1488 O O . TYR B 1 87 ? 48.548 20.162 25.832 1.00 34.64 87 TYR B O 1
ATOM 1497 N N . SER B 1 88 ? 49.007 22.359 25.729 1.00 34.98 88 SER B N 1
ATOM 1498 C CA . SER B 1 88 ? 50.354 22.159 25.198 1.00 35.90 88 SER B CA 1
ATOM 1499 C C . SER B 1 88 ? 51.241 21.391 26.181 1.00 41.30 88 SER B C 1
ATOM 1500 O O . SER B 1 88 ? 52.002 20.497 25.805 1.00 34.47 88 SER B O 1
ATOM 1503 N N . GLU B 1 89 ? 51.143 21.748 27.451 1.00 40.75 89 GLU B N 1
ATOM 1504 C CA . GLU B 1 89 ? 51.966 21.100 28.463 1.00 35.96 89 GLU B CA 1
ATOM 1505 C C . GLU B 1 89 ? 51.537 19.651 28.656 1.00 30.85 89 GLU B C 1
ATOM 1506 O O . GLU B 1 89 ? 52.349 18.796 29.002 1.00 31.24 89 GLU B O 1
ATOM 1512 N N . ALA B 1 90 ? 50.254 19.381 28.442 1.00 29.95 90 ALA B N 1
ATOM 1513 C CA . ALA B 1 90 ? 49.712 18.044 28.665 1.00 30.24 90 ALA B CA 1
ATOM 1514 C C . ALA B 1 90 ? 50.327 17.099 27.648 1.00 33.23 90 ALA B C 1
ATOM 1515 O O . ALA B 1 90 ? 50.700 15.971 27.963 1.00 27.76 90 ALA B O 1
ATOM 1517 N N . VAL B 1 91 ? 50.435 17.577 26.419 1.00 31.19 91 VAL B N 1
ATOM 1518 C CA . VAL B 1 91 ? 51.058 16.790 25.364 1.00 31.92 91 VAL B CA 1
ATOM 1519 C C . VAL B 1 91 ? 52.502 16.448 25.726 1.00 32.50 91 VAL B C 1
ATOM 1520 O O . VAL B 1 91 ? 52.923 15.299 25.622 1.00 32.39 91 VAL B O 1
ATOM 1524 N N . LYS B 1 92 ? 53.251 17.444 26.185 1.00 32.08 92 LYS B N 1
ATOM 1525 C CA . LYS B 1 92 ? 54.654 17.234 26.540 1.00 32.22 92 LYS B CA 1
ATOM 1526 C C . LYS B 1 92 ? 54.819 16.268 27.712 1.00 33.60 92 LYS B C 1
ATOM 1527 O O . LYS B 1 92 ? 55.796 15.534 27.790 1.00 34.94 92 LYS B O 1
ATOM 1533 N N . ARG B 1 93 ? 53.873 16.291 28.645 1.00 31.03 93 ARG B N 1
ATOM 1534 C CA . ARG B 1 93 ? 53.957 15.422 29.813 1.00 27.36 93 ARG B CA 1
ATOM 1535 C C . ARG B 1 93 ? 53.650 13.952 29.494 1.00 30.90 93 ARG B C 1
ATOM 1536 O O . ARG B 1 93 ? 54.142 13.046 30.161 1.00 38.31 93 ARG B O 1
ATOM 1544 N N . ILE B 1 94 ? 52.829 13.721 28.479 1.00 31.26 94 ILE B N 1
ATOM 1545 C CA . ILE B 1 94 ? 52.459 12.360 28.071 1.00 32.45 94 ILE B CA 1
ATOM 1546 C C . ILE B 1 94 ? 53.493 11.736 27.127 1.00 38.92 94 ILE B C 1
ATOM 1547 O O . ILE B 1 94 ? 53.641 10.513 27.048 1.00 33.66 94 ILE B O 1
ATOM 1552 N N . LEU B 1 95 ? 54.215 12.580 26.406 1.00 32.17 95 LEU B N 1
ATOM 1553 C CA . LEU B 1 95 ? 55.244 12.086 25.494 1.00 32.07 95 LEU B CA 1
ATOM 1554 C C . LEU B 1 95 ? 56.308 11.279 26.239 1.00 45.33 95 LEU B C 1
ATOM 1555 O O . LEU B 1 95 ? 56.781 10.239 25.767 1.00 38.83 95 LEU B O 1
ATOM 1561 N N . ALA C 1 2 ? 33.317 2.508 38.222 1.00 52.89 2 ALA C N 1
ATOM 1562 C CA . ALA C 1 2 ? 33.983 3.800 38.117 1.00 44.65 2 ALA C CA 1
ATOM 1563 C C . ALA C 1 2 ? 35.495 3.639 37.959 1.00 44.18 2 ALA C C 1
ATOM 1564 O O . ALA C 1 2 ? 36.052 2.585 38.261 1.00 47.39 2 ALA C O 1
ATOM 1566 N N . TYR C 1 3 ? 36.154 4.695 37.493 1.00 38.64 3 TYR C N 1
ATOM 1567 C CA . TYR C 1 3 ? 37.605 4.718 37.414 1.00 32.49 3 TYR C CA 1
ATOM 1568 C C . TYR C 1 3 ? 38.177 5.287 38.691 1.00 42.95 3 TYR C C 1
ATOM 1569 O O . TYR C 1 3 ? 37.509 6.031 39.398 1.00 40.22 3 TYR C O 1
ATOM 1578 N N . PHE C 1 4 ? 39.425 4.943 38.975 1.00 39.08 4 PHE C N 1
ATOM 1579 C CA . PHE C 1 4 ? 40.126 5.513 40.107 1.00 35.91 4 PHE C CA 1
ATOM 1580 C C . PHE C 1 4 ? 40.908 6.717 39.620 1.00 34.51 4 PHE C C 1
ATOM 1581 O O . PHE C 1 4 ? 41.320 6.754 38.470 1.00 40.21 4 PHE C O 1
ATOM 1589 N N . LEU C 1 5 ? 41.102 7.691 40.498 1.00 32.78 5 LEU C N 1
ATOM 1590 C CA . LEU C 1 5 ? 41.745 8.940 40.113 1.00 29.29 5 LEU C CA 1
ATOM 1591 C C . LEU C 1 5 ? 43.212 8.946 40.519 1.00 31.52 5 LEU C C 1
ATOM 1592 O O . LEU C 1 5 ? 43.576 8.501 41.607 1.00 34.02 5 LEU C O 1
ATOM 1597 N N . ASP C 1 6 ? 44.064 9.476 39.650 1.00 33.01 6 ASP C N 1
ATOM 1598 C CA . ASP C 1 6 ? 45.443 9.691 40.025 1.00 29.89 6 ASP C CA 1
ATOM 1599 C C . ASP C 1 6 ? 45.925 10.903 39.280 1.00 27.25 6 ASP C C 1
ATOM 1600 O O . ASP C 1 6 ? 45.264 11.351 38.342 1.00 29.79 6 ASP C O 1
ATOM 1605 N N . PHE C 1 7 ? 47.067 11.432 39.705 1.00 31.36 7 PHE C N 1
ATOM 1606 C CA . PHE C 1 7 ? 47.624 12.655 39.147 1.00 27.85 7 PHE C CA 1
ATOM 1607 C C . PHE C 1 7 ? 49.060 12.458 38.709 1.00 29.83 7 PHE C C 1
ATOM 1608 O O . PHE C 1 7 ? 49.832 11.792 39.401 1.00 29.46 7 PHE C O 1
ATOM 1616 N N . ASP C 1 8 ? 49.433 13.078 37.588 1.00 29.17 8 ASP C N 1
ATOM 1617 C CA . ASP C 1 8 ? 50.843 13.265 37.271 1.00 32.85 8 ASP C CA 1
ATOM 1618 C C . ASP C 1 8 ? 51.383 14.171 38.362 1.00 32.17 8 ASP C C 1
ATOM 1619 O O . ASP C 1 8 ? 50.688 15.085 38.791 1.00 31.94 8 ASP C O 1
ATOM 1624 N N . GLU C 1 9 ? 52.605 13.908 38.820 1.00 33.01 9 GLU C N 1
ATOM 1625 C CA . GLU C 1 9 ? 53.192 14.665 39.925 1.00 39.92 9 GLU C CA 1
ATOM 1626 C C . GLU C 1 9 ? 53.137 16.171 39.689 1.00 40.33 9 GLU C C 1
ATOM 1627 O O . GLU C 1 9 ? 52.873 16.940 40.608 1.00 33.13 9 GLU C O 1
ATOM 1633 N N . ARG C 1 10 ? 53.370 16.583 38.448 1.00 35.68 10 ARG C N 1
ATOM 1634 C CA . ARG C 1 10 ? 53.347 17.999 38.107 1.00 38.80 10 ARG C CA 1
ATOM 1635 C C . ARG C 1 10 ? 51.947 18.574 38.169 1.00 34.59 10 ARG C C 1
ATOM 1636 O O . ARG C 1 10 ? 51.764 19.742 38.492 1.00 37.15 10 ARG C O 1
ATOM 1644 N N . ALA C 1 11 ? 50.962 17.747 37.840 1.00 34.09 11 ALA C N 1
ATOM 1645 C CA . ALA C 1 11 ? 49.571 18.179 37.831 1.00 28.20 11 ALA C CA 1
ATOM 1646 C C . ALA C 1 11 ? 49.030 18.314 39.244 1.00 31.06 11 ALA C C 1
ATOM 1647 O O . ALA C 1 11 ? 48.183 19.161 39.510 1.00 32.37 11 ALA C O 1
ATOM 1649 N N . LEU C 1 12 ? 49.517 17.476 40.154 1.00 35.65 12 LEU C N 1
ATOM 1650 C CA . LEU C 1 12 ? 49.052 17.540 41.526 1.00 34.48 12 LEU C CA 1
ATOM 1651 C C . LEU C 1 12 ? 49.541 18.830 42.175 1.00 38.15 12 LEU C C 1
ATOM 1652 O O . LEU C 1 12 ? 48.810 19.473 42.936 1.00 39.45 12 LEU C O 1
ATOM 1657 N N . LYS C 1 13 ? 50.772 19.213 41.852 1.00 38.06 13 LYS C N 1
ATOM 1658 C CA . LYS C 1 13 ? 51.329 20.472 42.333 1.00 41.55 13 LYS C CA 1
ATOM 1659 C C . LYS C 1 13 ? 50.501 21.642 41.823 1.00 39.53 13 LYS C C 1
ATOM 1660 O O . LYS C 1 13 ? 50.230 22.582 42.566 1.00 43.44 13 LYS C O 1
ATOM 1666 N N . GLU C 1 14 ? 50.090 21.581 40.558 1.00 36.12 14 GLU C N 1
ATOM 1667 C CA . GLU C 1 14 ? 49.235 22.631 40.002 1.00 37.67 14 GLU C CA 1
ATOM 1668 C C . GLU C 1 14 ? 47.893 22.647 40.720 1.00 43.02 14 GLU C C 1
ATOM 1669 O O . GLU C 1 14 ? 47.361 23.708 41.047 1.00 38.68 14 GLU C O 1
ATOM 1675 N N . TRP C 1 15 ? 47.353 21.458 40.962 1.00 40.09 15 TRP C N 1
ATOM 1676 C CA . TRP C 1 15 ? 46.070 21.334 41.630 1.00 35.32 15 TRP C CA 1
ATOM 1677 C C . TRP C 1 15 ? 46.111 21.964 43.023 1.00 39.31 15 TRP C C 1
ATOM 1678 O O . TRP C 1 15 ? 45.225 22.743 43.389 1.00 42.77 15 TRP C O 1
ATOM 1689 N N . ARG C 1 16 ? 47.141 21.629 43.796 1.00 36.73 16 ARG C N 1
ATOM 1690 C CA . ARG C 1 16 ? 47.259 22.120 45.175 1.00 43.31 16 ARG C CA 1
ATOM 1691 C C . ARG C 1 16 ? 47.396 23.638 45.262 1.00 47.97 16 ARG C C 1
ATOM 1692 O O . ARG C 1 16 ? 47.149 24.220 46.314 1.00 43.08 16 ARG C O 1
ATOM 1700 N N . LYS C 1 17 ? 47.788 24.277 44.162 1.00 46.77 17 LYS C N 1
ATOM 1701 C CA . LYS C 1 17 ? 47.964 25.730 44.150 1.00 50.62 17 LYS C CA 1
ATOM 1702 C C . LYS C 1 17 ? 46.669 26.494 43.867 1.00 54.49 17 LYS C C 1
ATOM 1703 O O . LYS C 1 17 ? 46.582 27.689 44.133 1.00 58.62 17 LYS C O 1
ATOM 1709 N N . LEU C 1 18 ? 45.663 25.810 43.335 1.00 51.23 18 LEU C N 1
ATOM 1710 C CA . LEU C 1 18 ? 44.382 26.453 43.039 1.00 48.63 18 LEU C CA 1
ATOM 1711 C C . LEU C 1 18 ? 43.647 26.878 44.304 1.00 51.76 18 LEU C C 1
ATOM 1712 O O . LEU C 1 18 ? 43.839 26.288 45.365 1.00 58.31 18 LEU C O 1
ATOM 1717 N N . GLY C 1 19 ? 42.780 27.879 44.171 1.00 56.88 19 GLY C N 1
ATOM 1718 C CA . GLY C 1 19 ? 41.960 28.350 45.277 1.00 50.07 19 GLY C CA 1
ATOM 1719 C C . GLY C 1 19 ? 40.839 27.389 45.624 1.00 51.16 19 GLY C C 1
ATOM 1720 O O . GLY C 1 19 ? 40.476 26.531 44.816 1.00 54.06 19 GLY C O 1
ATOM 1721 N N . SER C 1 20 ? 40.280 27.537 46.822 1.00 54.38 20 SER C N 1
ATOM 1722 C CA . SER C 1 20 ? 39.277 26.604 47.325 1.00 50.47 20 SER C CA 1
ATOM 1723 C C . SER C 1 20 ? 38.062 26.483 46.415 1.00 55.83 20 SER C C 1
ATOM 1724 O O . SER C 1 20 ? 37.622 25.374 46.107 1.00 56.35 20 SER C O 1
ATOM 1727 N N . THR C 1 21 ? 37.530 27.618 45.975 1.00 56.06 21 THR C N 1
ATOM 1728 C CA . THR C 1 21 ? 36.325 27.614 45.154 1.00 57.76 21 THR C CA 1
ATOM 1729 C C . THR C 1 21 ? 36.584 26.946 43.814 1.00 51.46 21 THR C C 1
ATOM 1730 O O . THR C 1 21 ? 35.732 26.218 43.305 1.00 55.94 21 THR C O 1
ATOM 1734 N N . VAL C 1 22 ? 37.760 27.195 43.244 1.00 55.41 22 VAL C N 1
ATOM 1735 C CA . VAL C 1 22 ? 38.136 26.574 41.973 1.00 55.51 22 VAL C CA 1
ATOM 1736 C C . VAL C 1 22 ? 38.264 25.059 42.120 1.00 54.49 22 VAL C C 1
ATOM 1737 O O . VAL C 1 22 ? 37.765 24.302 41.284 1.00 50.23 22 VAL C O 1
ATOM 1741 N N . ARG C 1 23 ? 38.932 24.617 43.183 1.00 54.13 23 ARG C N 1
ATOM 1742 C CA . ARG C 1 23 ? 39.062 23.188 43.445 1.00 48.49 23 ARG C CA 1
ATOM 1743 C C . ARG C 1 23 ? 37.692 22.559 43.676 1.00 55.55 23 ARG C C 1
ATOM 1744 O O . ARG C 1 23 ? 37.433 21.448 43.215 1.00 52.64 23 ARG C O 1
ATOM 1752 N N . GLU C 1 24 ? 36.818 23.270 44.389 1.00 42.40 24 GLU C N 1
ATOM 1753 C CA . GLU C 1 24 ? 35.458 22.793 44.615 1.00 46.38 24 GLU C CA 1
ATOM 1754 C C . GLU C 1 24 ? 34.755 22.467 43.303 1.00 45.49 24 GLU C C 1
ATOM 1755 O O . GLU C 1 24 ? 34.204 21.380 43.132 1.00 47.23 24 GLU C O 1
ATOM 1761 N N . GLN C 1 25 ? 34.783 23.418 42.381 1.00 46.01 25 GLN C N 1
ATOM 1762 C CA . GLN C 1 25 ? 34.109 23.262 41.099 1.00 42.22 25 GLN C CA 1
ATOM 1763 C C . GLN C 1 25 ? 34.715 22.152 40.262 1.00 39.48 25 GLN C C 1
ATOM 1764 O O . GLN C 1 25 ? 33.992 21.375 39.634 1.00 44.61 25 GLN C O 1
ATOM 1770 N N . LEU C 1 26 ? 36.043 22.086 40.246 1.00 40.90 26 LEU C N 1
ATOM 1771 C CA . LEU C 1 26 ? 36.729 21.061 39.462 1.00 40.77 26 LEU C CA 1
ATOM 1772 C C . LEU C 1 26 ? 36.507 19.679 40.052 1.00 38.45 26 LEU C C 1
ATOM 1773 O O . LEU C 1 26 ? 36.350 18.713 39.314 1.00 39.28 26 LEU C O 1
ATOM 1778 N N . LYS C 1 27 ? 36.484 19.583 41.385 1.00 34.55 27 LYS C N 1
ATOM 1779 C CA . LYS C 1 27 ? 36.279 18.302 42.049 1.00 39.34 27 LYS C CA 1
ATOM 1780 C C . LYS C 1 27 ? 34.956 17.685 41.641 1.00 41.97 27 LYS C C 1
ATOM 1781 O O . LYS C 1 27 ? 34.878 16.486 41.384 1.00 42.06 27 LYS C O 1
ATOM 1787 N N . LYS C 1 28 ? 33.914 18.513 41.625 1.00 40.90 28 LYS C N 1
ATOM 1788 C CA . LYS C 1 28 ? 32.580 18.064 41.258 1.00 43.65 28 LYS C CA 1
ATOM 1789 C C . LYS C 1 28 ? 32.602 17.419 39.883 1.00 43.78 28 LYS C C 1
ATOM 1790 O O . LYS C 1 28 ? 32.115 16.309 39.709 1.00 39.50 28 LYS C O 1
ATOM 1796 N N . LYS C 1 29 ? 33.181 18.122 38.915 1.00 36.02 29 LYS C N 1
ATOM 1797 C CA . LYS C 1 29 ? 33.247 17.632 37.537 1.00 38.34 29 LYS C CA 1
ATOM 1798 C C . LYS C 1 29 ? 34.166 16.432 37.384 1.00 34.19 29 LYS C C 1
ATOM 1799 O O . LYS C 1 29 ? 33.854 15.475 36.671 1.00 33.40 29 LYS C O 1
ATOM 1805 N N . LEU C 1 30 ? 35.312 16.494 38.049 1.00 37.15 30 LEU C N 1
ATOM 1806 C CA . LEU C 1 30 ? 36.297 15.423 37.984 1.00 37.27 30 LEU C CA 1
ATOM 1807 C C . LEU C 1 30 ? 35.757 14.137 38.608 1.00 39.83 30 LEU C C 1
ATOM 1808 O O . LEU C 1 30 ? 35.947 13.050 38.075 1.00 35.09 30 LEU C O 1
ATOM 1813 N N . VAL C 1 31 ? 35.063 14.255 39.734 1.00 38.64 31 VAL C N 1
ATOM 1814 C CA . VAL C 1 31 ? 34.470 13.073 40.341 1.00 45.64 31 VAL C CA 1
ATOM 1815 C C . VAL C 1 31 ? 33.407 12.465 39.426 1.00 42.86 31 VAL C C 1
ATOM 1816 O O . VAL C 1 31 ? 33.322 11.248 39.277 1.00 44.69 31 VAL C O 1
ATOM 1820 N N . GLU C 1 32 ? 32.614 13.315 38.787 1.00 37.84 32 GLU C N 1
ATOM 1821 C CA . GLU C 1 32 ? 31.587 12.818 37.885 1.00 39.43 32 GLU C CA 1
ATOM 1822 C C . GLU C 1 32 ? 32.217 12.172 36.658 1.00 38.69 32 GLU C C 1
ATOM 1823 O O . GLU C 1 32 ? 31.703 11.182 36.138 1.00 42.10 32 GLU C O 1
ATOM 1829 N N . VAL C 1 33 ? 33.341 12.730 36.210 1.00 32.04 33 VAL C N 1
ATOM 1830 C CA . VAL C 1 33 ? 34.111 12.138 35.118 1.00 37.96 33 VAL C CA 1
ATOM 1831 C C . VAL C 1 3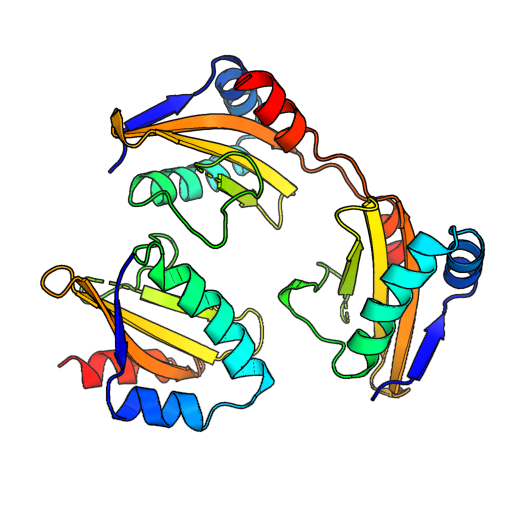3 ? 34.522 10.688 35.402 1.00 42.91 33 VAL C C 1
ATOM 1832 O O . VAL C 1 33 ? 34.542 9.856 34.495 1.00 38.24 33 VAL C O 1
ATOM 1836 N N . LEU C 1 34 ? 34.805 10.373 36.665 1.00 32.54 34 LEU C N 1
ATOM 1837 C CA . LEU C 1 34 ? 35.267 9.031 37.017 1.00 38.13 34 LEU C CA 1
ATOM 1838 C C . LEU C 1 34 ? 34.225 7.958 36.684 1.00 42.57 34 LEU C C 1
ATOM 1839 O O . LEU C 1 34 ? 34.554 6.783 36.536 1.00 40.87 34 LEU C O 1
ATOM 1844 N N . GLU C 1 35 ? 32.971 8.368 36.543 1.00 36.18 35 GLU C N 1
ATOM 1845 C CA . GLU C 1 35 ? 31.892 7.421 36.267 1.00 39.87 35 GLU C CA 1
ATOM 1846 C C . GLU C 1 35 ? 31.783 7.020 34.801 1.00 48.32 35 GLU C C 1
ATOM 1847 O O . GLU C 1 35 ? 31.397 5.899 34.479 1.00 50.73 35 GLU C O 1
ATOM 1853 N N . SER C 1 36 ? 32.133 7.942 33.916 1.00 38.92 36 SER C N 1
ATOM 1854 C CA . SER C 1 36 ? 32.185 7.659 32.488 1.00 36.57 36 SER C CA 1
ATOM 1855 C C . SER C 1 36 ? 33.048 8.762 31.899 1.00 35.27 36 SER C C 1
ATOM 1856 O O . SER C 1 36 ? 32.547 9.844 31.596 1.00 38.90 36 SER C O 1
ATOM 1859 N N . PRO C 1 37 ? 34.362 8.511 31.795 1.00 31.04 37 PRO C N 1
ATOM 1860 C CA . PRO C 1 37 ? 35.309 9.584 31.460 1.00 32.08 37 PRO C CA 1
ATOM 1861 C C . PRO C 1 37 ? 35.427 9.887 29.973 1.00 37.80 37 PRO C C 1
ATOM 1862 O O . PRO C 1 37 ? 35.963 10.934 29.619 1.00 30.94 37 PRO C O 1
ATOM 1866 N N . ARG C 1 38 ? 34.957 8.988 29.116 1.00 40.11 38 ARG C N 1
ATOM 1867 C CA . ARG C 1 38 ? 35.064 9.218 27.680 1.00 43.05 38 ARG C CA 1
ATOM 1868 C C . ARG C 1 38 ? 33.874 10.013 27.169 1.00 40.28 38 ARG C C 1
ATOM 1869 O O . ARG C 1 38 ? 32.823 9.466 26.846 1.00 44.75 38 ARG C O 1
ATOM 1877 N N . ILE C 1 39 ? 34.059 11.324 27.123 1.00 31.93 39 ILE C N 1
ATOM 1878 C CA . ILE C 1 39 ? 33.030 12.240 26.682 1.00 38.87 39 ILE C CA 1
ATOM 1879 C C . ILE C 1 39 ? 33.545 12.862 25.397 1.00 48.11 39 ILE C C 1
ATOM 1880 O O . ILE C 1 39 ? 34.451 13.691 25.417 1.00 40.74 39 ILE C O 1
ATOM 1885 N N . GLU C 1 40 ? 32.992 12.433 24.267 1.00 50.14 40 GLU C N 1
ATOM 1886 C CA . GLU C 1 40 ? 33.576 12.792 22.980 1.00 44.36 40 GLU C CA 1
ATOM 1887 C C . GLU C 1 40 ? 33.532 14.293 22.710 1.00 40.97 40 GLU C C 1
ATOM 1888 O O . GLU C 1 40 ? 34.406 14.829 22.043 1.00 44.21 40 GLU C O 1
ATOM 1894 N N . ALA C 1 41 ? 32.540 14.975 23.272 1.00 48.96 41 ALA C N 1
ATOM 1895 C CA . ALA C 1 41 ? 32.467 16.428 23.168 1.00 48.70 41 ALA C CA 1
ATOM 1896 C C . ALA C 1 41 ? 33.711 17.086 23.768 1.00 43.41 41 ALA C C 1
ATOM 1897 O O . ALA C 1 41 ? 34.062 18.214 23.416 1.00 42.99 41 ALA C O 1
ATOM 1899 N N . ASN C 1 42 ? 34.389 16.364 24.656 1.00 35.12 42 ASN C N 1
ATOM 1900 C CA . ASN C 1 42 ? 35.535 16.916 25.379 1.00 35.92 42 ASN C CA 1
ATOM 1901 C C . ASN C 1 42 ? 36.863 16.301 24.959 1.00 36.52 42 ASN C C 1
ATOM 1902 O O . ASN C 1 42 ? 37.908 16.590 25.540 1.00 33.84 42 ASN C O 1
ATOM 1907 N N . LYS C 1 43 ? 36.819 15.463 23.936 1.00 34.81 43 LYS C N 1
ATOM 1908 C CA . LYS C 1 43 ? 38.013 14.756 23.494 1.00 39.97 43 LYS C CA 1
ATOM 1909 C C . LYS C 1 43 ? 38.998 15.714 22.851 1.00 34.72 43 LYS C C 1
ATOM 1910 O O . LYS C 1 43 ? 38.622 16.580 22.058 1.00 35.44 43 LYS C O 1
ATOM 1916 N N . LEU C 1 44 ? 40.269 15.562 23.196 1.00 32.87 44 LEU C N 1
ATOM 1917 C CA . LEU C 1 44 ? 41.299 16.415 22.628 1.00 28.19 44 LEU C CA 1
ATOM 1918 C C . LEU C 1 44 ? 41.895 15.797 21.363 1.00 37.41 44 LEU C C 1
ATOM 1919 O O . LEU C 1 44 ? 42.004 14.572 21.247 1.00 36.24 44 LEU C O 1
ATOM 1924 N N . ARG C 1 45 ? 42.277 16.652 20.419 1.00 35.51 45 ARG C N 1
ATOM 1925 C CA . ARG C 1 45 ? 42.876 16.182 19.171 1.00 41.46 45 ARG C CA 1
ATOM 1926 C C . ARG C 1 45 ? 44.233 15.527 19.432 1.00 41.01 45 ARG C C 1
ATOM 1927 O O . ARG C 1 45 ? 44.840 15.742 20.482 1.00 37.73 45 ARG C O 1
ATOM 1935 N N . GLY C 1 46 ? 44.697 14.728 18.472 1.00 37.38 46 GLY C N 1
ATOM 1936 C CA . GLY C 1 46 ? 46.029 14.148 18.519 1.00 36.42 46 GLY C CA 1
ATOM 1937 C C . GLY C 1 46 ? 46.121 12.830 19.265 1.00 47.73 46 GLY C C 1
ATOM 1938 O O . GLY C 1 46 ? 45.410 11.879 18.952 1.00 45.27 46 GLY C O 1
ATOM 1939 N N . MET C 1 47 ? 46.997 12.775 20.263 1.00 44.45 47 MET C N 1
ATOM 1940 C CA . MET C 1 47 ? 47.258 11.525 20.964 1.00 41.53 47 MET C CA 1
ATOM 1941 C C . MET C 1 47 ? 46.017 11.001 21.683 1.00 33.49 47 MET C C 1
ATOM 1942 O O . MET C 1 47 ? 45.181 11.781 22.130 1.00 38.38 47 MET C O 1
ATOM 1947 N N . PRO C 1 48 ? 45.884 9.671 21.754 1.00 38.31 48 PRO C N 1
ATOM 1948 C CA . PRO C 1 48 ? 44.611 9.060 22.155 1.00 28.26 48 PRO C CA 1
ATOM 1949 C C . PRO C 1 48 ? 44.289 9.182 23.639 1.00 30.98 48 PRO C C 1
ATOM 1950 O O . PRO C 1 48 ? 45.172 9.444 24.462 1.00 39.92 48 PRO C O 1
ATOM 1954 N N . ASP C 1 49 ? 43.010 9.013 23.953 1.00 31.79 49 ASP C N 1
ATOM 1955 C CA . ASP C 1 49 ? 42.548 8.840 25.328 1.00 34.15 49 ASP C CA 1
ATOM 1956 C C . ASP C 1 49 ? 42.672 10.083 26.208 1.00 35.39 49 ASP C C 1
ATOM 1957 O O . ASP C 1 49 ? 42.648 9.964 27.433 1.00 28.13 49 ASP C O 1
ATOM 1972 N N . TYR C 1 51 ? 41.236 13.961 27.337 1.00 30.63 51 TYR C N 1
ATOM 1973 C CA . TYR C 1 51 ? 39.995 14.729 27.388 1.00 26.90 51 TYR C CA 1
ATOM 1974 C C . TYR C 1 51 ? 40.182 15.954 28.253 1.00 32.91 51 TYR C C 1
ATOM 1975 O O . TYR C 1 51 ? 41.063 15.979 29.112 1.00 28.93 51 TYR C O 1
ATOM 1984 N N . LYS C 1 52 ? 39.343 16.967 28.035 1.00 28.13 52 LYS C N 1
ATOM 1985 C CA . LYS C 1 52 ? 39.397 18.188 28.819 1.00 28.07 52 LYS C CA 1
ATOM 1986 C C . LYS C 1 52 ? 38.208 18.286 29.782 1.00 36.87 52 LYS C C 1
ATOM 1987 O O . LYS C 1 52 ? 37.150 17.692 29.550 1.00 32.18 52 LYS C O 1
ATOM 1993 N N . ILE C 1 53 ? 38.398 19.047 30.855 1.00 31.45 53 ILE C N 1
ATOM 1994 C CA . ILE C 1 53 ? 37.298 19.545 31.677 1.00 33.64 53 ILE C CA 1
ATOM 1995 C C . ILE C 1 53 ? 37.398 21.055 31.675 1.00 37.56 53 ILE C C 1
ATOM 1996 O O . ILE C 1 53 ? 38.493 21.594 31.800 1.00 34.73 53 ILE C O 1
ATOM 2001 N N . LYS C 1 54 ? 36.263 21.737 31.532 1.00 33.71 54 LYS C N 1
ATOM 2002 C CA . LYS C 1 54 ? 36.251 23.195 31.488 1.00 33.05 54 LYS C CA 1
ATOM 2003 C C . LYS C 1 54 ? 35.581 23.796 32.720 1.00 40.61 54 LYS C C 1
ATOM 2004 O O . LYS C 1 54 ? 34.538 23.318 33.164 1.00 50.85 54 LYS C O 1
ATOM 2010 N N . LEU C 1 55 ? 36.208 24.822 33.286 1.00 43.18 55 LEU C N 1
ATOM 2011 C CA . LEU C 1 55 ? 35.514 25.754 34.174 1.00 44.82 55 LEU C CA 1
ATOM 2012 C C . LEU C 1 55 ? 35.378 27.047 33.396 1.00 46.85 55 LEU C C 1
ATOM 2013 O O . LEU C 1 55 ? 36.313 27.841 33.341 1.00 47.85 55 LEU C O 1
ATOM 2018 N N . ARG C 1 56 ? 34.224 27.249 32.776 1.00 47.54 56 ARG C N 1
ATOM 2019 C CA . ARG C 1 56 ? 34.048 28.385 31.881 1.00 56.05 56 ARG C CA 1
ATOM 2020 C C . ARG C 1 56 ? 33.978 29.705 32.648 1.00 64.43 56 ARG C C 1
ATOM 2021 O O . ARG C 1 56 ? 34.678 30.659 32.306 1.00 66.39 56 ARG C O 1
ATOM 2029 N N . SER C 1 57 ? 33.162 29.745 33.698 1.00 65.38 57 SER C N 1
ATOM 2030 C CA . SER C 1 57 ? 33.002 30.954 34.501 1.00 75.16 57 SER C CA 1
ATOM 2031 C C . SER C 1 57 ? 34.300 31.334 35.207 1.00 70.84 57 SER C C 1
ATOM 2032 O O . SER C 1 57 ? 34.814 32.438 35.038 1.00 65.72 57 SER C O 1
ATOM 2035 N N . SER C 1 58 ? 34.835 30.407 35.991 1.00 67.26 58 SER C N 1
ATOM 2036 C CA . SER C 1 58 ? 36.082 30.654 36.705 1.00 65.94 58 SER C CA 1
ATOM 2037 C C . SER C 1 58 ? 37.290 30.772 35.770 1.00 58.37 58 SER C C 1
ATOM 2038 O O . SER C 1 58 ? 38.325 31.304 36.162 1.00 53.87 58 SER C O 1
ATOM 2041 N N . GLY C 1 59 ? 37.158 30.267 34.545 1.00 57.50 59 GLY C N 1
ATOM 2042 C CA . GLY C 1 59 ? 38.231 30.343 33.562 1.00 47.20 59 GLY C CA 1
ATOM 2043 C C . GLY C 1 59 ? 39.408 29.409 33.811 1.00 52.92 59 GLY C C 1
ATOM 2044 O O . GLY C 1 59 ? 40.531 29.870 34.002 1.00 61.05 59 GLY C O 1
ATOM 2045 N N . TYR C 1 60 ? 39.154 28.100 33.798 1.00 43.45 60 TYR C N 1
ATOM 2046 C CA . TYR C 1 60 ? 40.193 27.086 34.026 1.00 35.15 60 TYR C CA 1
ATOM 2047 C C . TYR C 1 60 ? 39.978 25.855 33.149 1.00 31.35 60 TYR C C 1
ATOM 2048 O O . TYR C 1 60 ? 38.865 25.610 32.685 1.00 38.19 60 TYR C O 1
ATOM 2057 N N . ARG C 1 61 ? 41.048 25.085 32.949 1.00 32.25 61 ARG C N 1
ATOM 2058 C CA . ARG C 1 61 ? 40.994 23.834 32.181 1.00 32.32 61 ARG C CA 1
ATOM 2059 C C . ARG C 1 61 ? 41.798 22.737 32.860 1.00 31.17 61 ARG C C 1
ATOM 2060 O O . ARG C 1 61 ? 42.830 23.001 33.481 1.00 34.19 61 ARG C O 1
ATOM 2068 N N . LEU C 1 62 ? 41.336 21.494 32.712 1.00 28.91 62 LEU C N 1
ATOM 2069 C CA . LEU C 1 62 ? 42.051 20.333 33.231 1.00 21.78 62 LEU C CA 1
ATOM 2070 C C . LEU C 1 62 ? 42.130 19.292 32.099 1.00 26.56 62 LEU C C 1
ATOM 2071 O O . LEU C 1 62 ? 41.155 19.096 31.371 1.00 30.90 62 LEU C O 1
ATOM 2076 N N . VAL C 1 63 ? 43.285 18.648 31.934 1.00 26.81 63 VAL C N 1
ATOM 2077 C CA . VAL C 1 63 ? 43.406 17.556 30.958 1.00 22.25 63 VAL C CA 1
ATOM 2078 C C . VAL C 1 63 ? 43.655 16.245 31.667 1.00 25.39 63 VAL C C 1
ATOM 2079 O O . VAL C 1 63 ? 44.507 16.160 32.554 1.00 27.44 63 VAL C O 1
ATOM 2083 N N . TYR C 1 64 ? 42.915 15.214 31.275 1.00 23.93 64 TYR C N 1
ATOM 2084 C CA . TYR C 1 64 ? 43.157 13.885 31.814 1.00 26.38 64 TYR C CA 1
ATOM 2085 C C . TYR C 1 64 ? 43.294 12.841 30.720 1.00 27.28 64 TYR C C 1
ATOM 2086 O O . TYR C 1 64 ? 42.749 12.990 29.622 1.00 26.59 64 TYR C O 1
ATOM 2095 N N . GLN C 1 65 ? 44.032 11.789 31.055 1.00 21.91 65 GLN C N 1
ATOM 2096 C CA . GLN C 1 65 ? 44.248 10.634 30.181 1.00 24.13 65 GLN C CA 1
ATOM 2097 C C . GLN C 1 65 ? 43.500 9.445 30.757 1.00 33.76 65 GLN C C 1
ATOM 2098 O O . GLN C 1 65 ? 43.574 9.200 31.957 1.00 31.33 65 GLN C O 1
ATOM 2104 N N . VAL C 1 66 ? 42.761 8.725 29.918 1.00 26.68 66 VAL C N 1
ATOM 2105 C CA . VAL C 1 66 ? 42.028 7.555 30.387 1.00 27.76 66 VAL C CA 1
ATOM 2106 C C . VAL C 1 66 ? 42.878 6.320 30.167 1.00 31.48 66 VAL C C 1
ATOM 2107 O O . VAL C 1 66 ? 43.298 6.040 29.037 1.00 33.61 66 VAL C O 1
ATOM 2111 N N . ILE C 1 67 ? 43.140 5.582 31.244 1.00 29.39 67 ILE C N 1
ATOM 2112 C CA . ILE C 1 67 ? 44.006 4.406 31.167 1.00 29.12 67 ILE C CA 1
ATOM 2113 C C . ILE C 1 67 ? 43.232 3.157 31.554 1.00 39.03 67 ILE C C 1
ATOM 2114 O O . ILE C 1 67 ? 43.212 2.774 32.725 1.00 37.58 67 ILE C O 1
ATOM 2119 N N . ASP C 1 68 ? 42.597 2.529 30.568 1.00 42.77 68 ASP C N 1
ATOM 2120 C CA . ASP C 1 68 ? 41.725 1.378 30.805 1.00 48.69 68 ASP C CA 1
ATOM 2121 C C . ASP C 1 68 ? 42.423 0.238 31.542 1.00 51.30 68 ASP C C 1
ATOM 2122 O O . ASP C 1 68 ? 41.808 -0.470 32.350 1.00 38.84 68 ASP C O 1
ATOM 2127 N N . GLU C 1 69 ? 43.709 0.073 31.259 1.00 47.82 69 GLU C N 1
ATOM 2128 C CA . GLU C 1 69 ? 44.485 -1.046 31.777 1.00 57.85 69 GLU C CA 1
ATOM 2129 C C . GLU C 1 69 ? 44.667 -0.975 33.288 1.00 54.82 69 GLU C C 1
ATOM 2130 O O . GLU C 1 69 ? 44.820 -2.000 33.949 1.00 46.89 69 GLU C O 1
ATOM 2136 N N . LYS C 1 70 ? 44.640 0.242 33.825 1.00 42.75 70 LYS C N 1
ATOM 2137 C CA . LYS C 1 70 ? 44.826 0.473 35.250 1.00 41.49 70 LYS C CA 1
ATOM 2138 C C . LYS C 1 70 ? 43.504 0.829 35.915 1.00 41.25 70 LYS C C 1
ATOM 2139 O O . LYS C 1 70 ? 43.445 0.964 37.137 1.00 40.49 70 LYS C O 1
ATOM 2145 N N . VAL C 1 71 ? 42.455 0.970 35.104 1.00 30.55 71 VAL C N 1
ATOM 2146 C CA . VAL C 1 71 ? 41.172 1.521 35.549 1.00 36.37 71 VAL C CA 1
ATOM 2147 C C . VAL C 1 71 ? 41.379 2.891 36.190 1.00 38.07 71 VAL C C 1
ATOM 2148 O O . VAL C 1 71 ? 40.804 3.213 37.245 1.00 39.24 71 VAL C O 1
ATOM 2152 N N . VAL C 1 72 ? 42.202 3.714 35.543 1.00 33.78 72 VAL C N 1
ATOM 2153 C CA . VAL C 1 72 ? 42.596 4.987 36.139 1.00 29.73 72 VAL C CA 1
ATOM 2154 C C . VAL C 1 72 ? 42.333 6.160 35.202 1.00 38.46 72 VAL C C 1
ATOM 2155 O O . VAL C 1 72 ? 42.562 6.063 33.996 1.00 29.59 72 VAL C O 1
ATOM 2159 N N . VAL C 1 73 ? 41.810 7.248 35.763 1.00 27.97 73 VAL C N 1
ATOM 2160 C CA . VAL C 1 73 ? 41.766 8.535 35.072 1.00 25.97 73 VAL C CA 1
ATOM 2161 C C . VAL C 1 73 ? 42.927 9.341 35.628 1.00 28.51 73 VAL C C 1
ATOM 2162 O O . VAL C 1 73 ? 42.998 9.575 36.827 1.00 27.31 73 VAL C O 1
ATOM 2166 N N . PHE C 1 74 ? 43.854 9.736 34.750 1.00 26.34 74 PHE C N 1
ATOM 2167 C CA . PHE C 1 74 ? 45.148 10.249 35.171 1.00 28.35 74 PHE C CA 1
ATOM 2168 C C . PHE C 1 74 ? 45.213 11.718 34.819 1.00 29.45 74 PHE C C 1
ATOM 2169 O O . PHE C 1 74 ? 45.249 12.060 33.641 1.00 24.79 74 PHE C O 1
ATOM 2177 N N . VAL C 1 75 ? 45.188 12.599 35.822 1.00 23.69 75 VAL C N 1
ATOM 2178 C CA . VAL C 1 75 ? 45.165 14.025 35.546 1.00 23.93 75 VAL C CA 1
ATOM 2179 C C . VAL C 1 75 ? 46.546 14.459 35.120 1.00 30.17 75 VAL C C 1
ATOM 2180 O O . VAL C 1 75 ? 47.520 14.197 35.811 1.00 27.58 75 VAL C O 1
ATOM 2184 N N . ILE C 1 76 ? 46.655 15.118 33.973 1.00 24.63 76 ILE C N 1
ATOM 2185 C CA . ILE C 1 76 ? 47.999 15.428 33.496 0.77 18.99 76 ILE C CA 1
ATOM 2186 C C . ILE C 1 76 ? 48.366 16.912 33.496 1.00 25.66 76 ILE C C 1
ATOM 2187 O O . ILE C 1 76 ? 49.541 17.247 33.576 1.00 29.12 76 ILE C O 1
ATOM 2192 N N . SER C 1 77 ? 47.375 17.799 33.421 1.00 27.10 77 SER C N 1
ATOM 2193 C CA . SER C 1 77 ? 47.641 19.230 33.353 1.00 24.21 77 SER C CA 1
ATOM 2194 C C . SER C 1 77 ? 46.434 19.999 33.875 1.00 29.75 77 SER C C 1
ATOM 2195 O O . SER C 1 77 ? 45.290 19.629 33.594 1.00 31.30 77 SER C O 1
ATOM 2198 N N . VAL C 1 78 ? 46.678 21.049 34.653 1.00 29.13 78 VAL C N 1
ATOM 2199 C CA . VAL C 1 78 ? 45.594 21.907 35.132 1.00 25.59 78 VAL C CA 1
ATOM 2200 C C . VAL C 1 78 ? 46.082 23.350 35.154 1.00 31.51 78 VAL C C 1
ATOM 2201 O O . VAL C 1 78 ? 47.208 23.631 35.578 1.00 32.20 78 VAL C O 1
ATOM 2205 N N . GLY C 1 79 ? 45.244 24.270 34.700 1.00 32.08 79 GLY C N 1
ATOM 2206 C CA . GLY C 1 79 ? 45.662 25.663 34.674 1.00 36.85 79 GLY C CA 1
ATOM 2207 C C . GLY C 1 79 ? 44.622 26.608 34.112 1.00 44.94 79 GLY C C 1
ATOM 2208 O O . GLY C 1 79 ? 43.558 26.182 33.666 1.00 42.35 79 GLY C O 1
ATOM 2209 N N . LYS C 1 80 ? 44.927 27.904 34.149 1.00 44.92 80 LYS C N 1
ATOM 2210 C CA . LYS C 1 80 ? 43.989 28.928 33.686 1.00 53.78 80 LYS C CA 1
ATOM 2211 C C . LYS C 1 80 ? 43.679 28.839 32.192 1.00 51.93 80 LYS C C 1
ATOM 2212 O O . LYS C 1 80 ? 44.551 28.539 31.376 1.00 54.34 80 LYS C O 1
ATOM 2218 N N . ALA C 1 81 ? 42.423 29.104 31.845 1.00 56.09 81 ALA C N 1
ATOM 2219 C CA . ALA C 1 81 ? 42.009 29.160 30.448 1.00 60.38 81 ALA C CA 1
ATOM 2220 C C . ALA C 1 81 ? 42.551 30.419 29.774 1.00 56.70 81 ALA C C 1
ATOM 2221 O O . ALA C 1 81 ? 42.952 31.378 30.442 1.00 54.14 81 ALA C O 1
ATOM 2223 N N . GLU C 1 82 ? 42.563 30.406 28.447 1.00 44.97 82 GLU C N 1
ATOM 2224 C CA . GLU C 1 82 ? 43.043 31.542 27.678 1.00 60.01 82 GLU C CA 1
ATOM 2225 C C . GLU C 1 82 ? 41.928 32.541 27.451 1.00 67.29 82 GLU C C 1
ATOM 2226 O O . GLU C 1 82 ? 40.866 32.461 28.063 1.00 66.54 82 GLU C O 1
ATOM 2232 N N . ARG C 1 83 ? 42.182 33.475 26.547 1.00 80.07 83 ARG C N 1
ATOM 2233 C CA . ARG C 1 83 ? 41.221 34.505 26.202 1.00 83.55 83 ARG C CA 1
ATOM 2234 C C . ARG C 1 83 ? 40.780 34.358 24.770 1.00 70.32 83 ARG C C 1
ATOM 2235 O O . ARG C 1 83 ? 41.607 34.461 23.872 1.00 84.84 83 ARG C O 1
ATOM 2243 N N . SER C 1 84 ? 39.490 34.145 24.534 1.00 68.40 84 SER C N 1
ATOM 2244 C CA . SER C 1 84 ? 39.009 34.180 23.159 1.00 62.51 84 SER C CA 1
ATOM 2245 C C . SER C 1 84 ? 38.932 35.626 22.708 1.00 54.86 84 SER C C 1
ATOM 2246 O O . SER C 1 84 ? 37.944 36.312 22.962 1.00 58.04 84 SER C O 1
ATOM 2249 N N . GLU C 1 85 ? 39.996 36.077 22.055 1.00 44.58 85 GLU C N 1
ATOM 2250 C CA . GLU C 1 85 ? 40.044 37.415 21.486 1.00 39.83 85 GLU C CA 1
ATOM 2251 C C . GLU C 1 85 ? 38.924 37.609 20.472 1.00 37.35 85 GLU C C 1
ATOM 2252 O O . GLU C 1 85 ? 38.394 38.709 20.331 1.00 35.06 85 GLU C O 1
ATOM 2258 N N . VAL C 1 86 ? 38.567 36.538 19.773 1.00 33.56 86 VAL C N 1
ATOM 2259 C CA . VAL C 1 86 ? 37.473 36.600 18.796 1.00 37.09 86 VAL C CA 1
ATOM 2260 C C . VAL C 1 86 ? 36.127 36.995 19.422 1.00 42.02 86 VAL C C 1
ATOM 2261 O O . VAL C 1 86 ? 35.458 37.899 18.920 1.00 40.82 86 VAL C O 1
ATOM 2265 N N . TYR C 1 87 ? 35.721 36.348 20.514 1.00 34.54 87 TYR C N 1
ATOM 2266 C CA . TYR C 1 87 ? 34.457 36.746 21.154 1.00 32.22 87 TYR C CA 1
ATOM 2267 C C . TYR C 1 87 ? 34.518 38.138 21.765 1.00 36.83 87 TYR C C 1
ATOM 2268 O O . TYR C 1 87 ? 33.563 38.905 21.645 1.00 41.60 87 TYR C O 1
ATOM 2277 N N .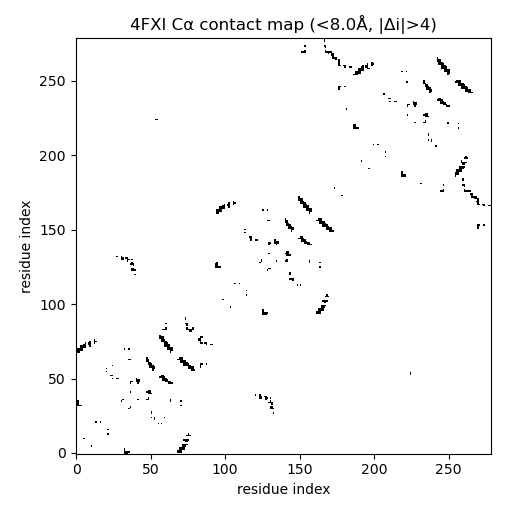 SER C 1 88 ? 35.634 38.457 22.424 1.00 41.95 88 SER C N 1
ATOM 2278 C CA . SER C 1 88 ? 35.844 39.788 22.993 1.00 37.09 88 SER C CA 1
ATOM 2279 C C . SER C 1 88 ? 35.670 40.869 21.936 1.00 42.11 88 SER C C 1
ATOM 2280 O O . SER C 1 88 ? 34.998 41.876 22.165 1.00 40.86 88 SER C O 1
ATOM 2283 N N . GLU C 1 89 ? 36.285 40.662 20.775 1.00 34.76 89 GLU C N 1
ATOM 2284 C CA . GLU C 1 89 ? 36.179 41.643 19.703 1.00 36.69 89 GLU C CA 1
ATOM 2285 C C . GLU C 1 89 ? 34.740 41.752 19.229 1.00 32.38 89 GLU C C 1
ATOM 2286 O O . GLU C 1 89 ? 34.280 42.839 18.895 1.00 42.42 89 GLU C O 1
ATOM 2292 N N . ALA C 1 90 ? 34.035 40.626 19.215 1.00 29.43 90 ALA C N 1
ATOM 2293 C CA . ALA C 1 90 ? 32.654 40.597 18.749 1.00 41.13 90 ALA C CA 1
ATOM 2294 C C . ALA C 1 90 ? 31.763 41.432 19.661 1.00 44.54 90 ALA C C 1
ATOM 2295 O O . ALA C 1 90 ? 30.889 42.162 19.196 1.00 46.00 90 ALA C O 1
ATOM 2297 N N . VAL C 1 91 ? 31.990 41.325 20.964 1.00 37.95 91 VAL C N 1
ATOM 2298 C CA . VAL C 1 91 ? 31.237 42.127 21.917 1.00 40.09 91 VAL C CA 1
ATOM 2299 C C . VAL C 1 91 ? 31.502 43.607 21.737 1.00 46.74 91 VAL C C 1
ATOM 2300 O O . VAL C 1 91 ? 30.563 44.401 21.648 1.00 55.87 91 VAL C O 1
ATOM 2304 N N . LYS C 1 92 ? 32.781 43.977 21.690 1.00 47.88 92 LYS C N 1
ATOM 2305 C CA . LYS C 1 92 ? 33.166 45.373 21.512 1.00 47.83 92 LYS C CA 1
ATOM 2306 C C . LYS C 1 92 ? 32.518 45.951 20.260 1.00 53.80 92 LYS C C 1
ATOM 2307 O O . LYS C 1 92 ? 32.112 47.110 20.245 1.00 55.91 92 LYS C O 1
ATOM 2313 N N . ARG C 1 93 ? 32.415 45.141 19.208 1.00 38.70 93 ARG C N 1
ATOM 2314 C CA . ARG C 1 93 ? 31.955 45.661 17.926 1.00 33.63 93 ARG C CA 1
ATOM 2315 C C . ARG C 1 93 ? 30.445 45.897 17.824 1.00 39.11 93 ARG C C 1
ATOM 2316 O O . ARG C 1 93 ? 30.003 46.707 17.014 1.00 49.68 93 ARG C O 1
ATOM 2324 N N . ILE C 1 94 ? 29.653 45.204 18.634 1.00 46.32 94 ILE C N 1
ATOM 2325 C CA . ILE C 1 94 ? 28.204 45.407 18.576 1.00 50.75 94 ILE C CA 1
ATOM 2326 C C . ILE C 1 94 ? 27.685 46.290 19.698 1.00 49.31 94 ILE C C 1
ATOM 2327 O O . ILE C 1 94 ? 26.489 46.571 19.772 1.00 65.45 94 ILE C O 1
ATOM 2332 N N . LEU C 1 95 ? 28.580 46.741 20.565 1.00 43.12 95 LEU C N 1
ATOM 2333 C CA . LEU C 1 95 ? 28.170 47.609 21.668 1.00 42.70 95 LEU C CA 1
ATOM 2334 C C . LEU C 1 95 ? 28.386 49.072 21.313 1.00 55.15 95 LEU C C 1
ATOM 2335 O O . LEU C 1 95 ? 27.859 49.968 21.977 1.00 48.11 95 LEU C O 1
#

Solvent-accessible surface area: 16618 Å² total

CATH classification: 3.30.2310.20

Radius of gyration: 21.14 Å; Cα contacts (8 Å, |Δi|>4): 460; chains: 3; bounding box: 52×49×49 Å

Nearest PDB structures (foldseek):
  2kc9-assembly1_A  TM=9.233E-01  e=1.788E-14  Escherichia co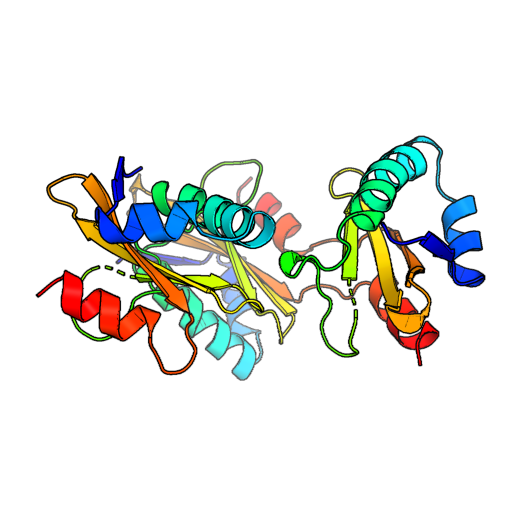li K-12
  4fxe-assembly1_E  TM=9.735E-01  e=6.787E-13  Escherichia coli K-12
  4v7k-assembly2_By  TM=9.520E-01  e=1.864E-12  Escherichia coli K-12
  4fxe-assembly1_D-2  TM=9.324E-01  e=7.467E-10  Escherichia coli K-12
  5ja8-assembly3_E  TM=5.997E-01  e=2.027E-03  Vibrio cholerae O1 biovar El Tor str. N16961

Organism: Escherichia coli (strain K12) (NCBI:txid83333)

B-factor: mean 44.71, std 18.15, range [17.06, 165.46]

Foldseek 3Di:
DAAEAEDPVAVVVLVVDDDVVSVVVVVVVVVCLVPVCDPVAFDPDDDAGKDADPPPGKMWDWGQDVVRSYTYTYFIGDPVVDVRPVSSVVRVD/DFAEAEDPVAVVVLVPDDPVVNVVVVVVVVVCLVPPPDPVAFDPDDDAGKDADVVQQKMWDWGQDVVRSYTYTYHIGGHDDDPVVVVVVVVVD/DFAEEEDPVAVVVLVPDDPVVNVVVVVVVVVCLVPVDDPVAF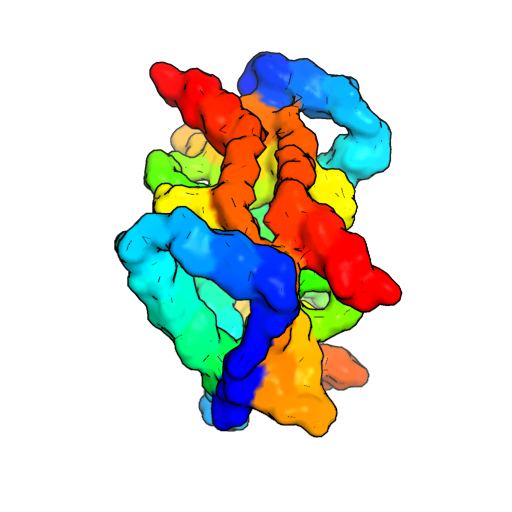DPDDDAGKDDDPVVAKIWDWGQDVVRSYTYTYHIGGHDDPVVVVVVVVVVD